Protein AF-A0A966ZAL1-F1 (afdb_monomer_lite)

Secondary structure (DSSP, 8-state):
-PPPPPP--SHHHHHHHHT--------S--TTT-EE-SSTT--B---TTS-GGGSPB--EESPPSEEEEEEEEEEEP--TTSPPEEEEEEEEEEE--S---EEEEES-STTEEEEESEEEEEEEE-SS--EEEEEEE-S-GGGSHHHH---S-BSSB---B--TT-SSS--TT--B--SSSSSS--SSBSS--EEPEEEPPPTTS--S--EEEEEEEES--SSEEEEEEEEEE-TTS---TTS-HHHHT-EEEEEEEEEEE-SS--EEEES-STT----TT-EEEEEEEGGG--TTS-HHHHHTT---EETTEEPP-TT-EEEEEEESGGG-EEEEEEEPP-TT--S---

pLDDT: mean 88.21, std 9.93, range [32.91, 98.56]

Sequence (350 aa):
AGAGSIWPTSSNNVSWKSNMLTTFRVADFNPSAVQHFPHNDYARVPTPGVTYSNWPWAMQTGLSEGFHVLRARAFLNRPANEAPIYQTFTQTFYYDSKTPEGVLAFPATNNSTVGGSGYEMVVRTDMTVQEVWYRITDSDNDNDDAITRAQNGNGIGFEPFVDANTNGVWNTGETFTDLNGNGTYDTTLNPTWARATEVTPSLTITSSFQKEWRFTYNNIPLTGAGTITLRFLEASSSRNMTLSKEAANVTELTRNVETRGSAERILIGFPANDGDVVDDNYVMQVWFPKSLSNMSISESQMISRFTFSAQGNVQDRTGWSIDYKDFGPGSAFHQLSIPLPNLYNSALNQ

Structure (mmCIF, N/CA/C/O backbone):
data_AF-A0A966ZAL1-F1
#
_entry.id   AF-A0A966ZAL1-F1
#
loop_
_atom_site.group_PDB
_atom_site.id
_atom_site.type_symbol
_atom_site.label_atom_id
_atom_site.label_alt_id
_atom_site.label_comp_id
_atom_site.label_asym_id
_atom_site.label_entity_id
_atom_site.label_seq_id
_atom_site.pdbx_PDB_ins_code
_atom_site.Cartn_x
_atom_site.Cartn_y
_atom_site.Cartn_z
_atom_site.occupancy
_atom_site.B_iso_or_equiv
_atom_site.auth_seq_id
_atom_site.auth_comp_id
_atom_site.auth_asym_id
_atom_site.auth_atom_id
_atom_site.pdbx_PDB_model_num
ATOM 1 N N . ALA A 1 1 ? -43.754 -4.099 18.397 1.00 52.44 1 ALA A N 1
ATOM 2 C CA . ALA A 1 1 ? -43.226 -4.176 19.775 1.00 52.44 1 ALA A CA 1
ATOM 3 C C . ALA A 1 1 ? -43.155 -5.645 20.172 1.00 52.44 1 ALA A C 1
ATOM 5 O O . ALA A 1 1 ? -44.091 -6.370 19.859 1.00 52.44 1 ALA A O 1
ATOM 6 N N . GLY A 1 2 ? -42.041 -6.098 20.754 1.00 64.50 2 GLY A N 1
ATOM 7 C CA . GLY A 1 2 ? -41.891 -7.488 21.201 1.00 64.50 2 GLY A CA 1
ATOM 8 C C . GLY A 1 2 ? -42.775 -7.807 22.410 1.00 64.50 2 GLY A C 1
ATOM 9 O O . GLY A 1 2 ? -43.252 -6.899 23.091 1.00 64.50 2 GLY A O 1
ATOM 10 N N . ALA A 1 3 ? -42.994 -9.095 22.677 1.00 72.88 3 ALA A N 1
ATOM 11 C CA . ALA A 1 3 ? -43.685 -9.540 23.883 1.00 72.88 3 ALA A CA 1
ATOM 12 C C . ALA A 1 3 ? -42.844 -9.232 25.138 1.00 72.88 3 ALA A C 1
ATOM 14 O O . ALA A 1 3 ? -41.616 -9.334 25.116 1.00 72.88 3 ALA A O 1
ATOM 15 N N . GLY A 1 4 ? -43.505 -8.854 26.236 1.00 77.19 4 GLY A N 1
ATOM 16 C CA . GLY A 1 4 ? -42.842 -8.618 27.521 1.00 77.19 4 GLY A CA 1
ATOM 17 C C . GLY A 1 4 ? -42.177 -9.883 28.074 1.00 77.19 4 GLY A C 1
ATOM 18 O O . GLY A 1 4 ? -42.562 -11.003 27.742 1.00 77.19 4 GLY A O 1
ATOM 19 N N . SER A 1 5 ? -41.170 -9.715 28.935 1.00 78.19 5 SER A N 1
ATOM 20 C CA . SER A 1 5 ? -40.489 -10.849 29.570 1.00 78.19 5 SER A CA 1
ATOM 21 C C . SER A 1 5 ? -41.436 -11.603 30.510 1.00 78.19 5 SER A C 1
ATOM 23 O O . SER A 1 5 ? -42.016 -11.004 31.413 1.00 78.19 5 SER A O 1
ATOM 25 N N . ILE A 1 6 ? -41.566 -12.918 30.310 1.00 82.31 6 ILE A N 1
ATOM 26 C CA . ILE A 1 6 ? -42.414 -13.802 31.125 1.00 82.31 6 ILE A CA 1
ATOM 27 C C . ILE A 1 6 ? -41.548 -14.614 32.093 1.00 82.31 6 ILE A C 1
ATOM 29 O O . ILE A 1 6 ? -40.525 -15.184 31.687 1.00 82.31 6 ILE A O 1
ATOM 33 N N . TRP A 1 7 ? -41.970 -14.658 33.361 1.00 85.25 7 TRP A N 1
ATOM 34 C CA . TRP A 1 7 ? -41.396 -15.497 34.415 1.00 85.25 7 TRP A CA 1
ATOM 35 C C . TRP A 1 7 ? -42.120 -16.864 34.449 1.00 85.25 7 TRP A C 1
ATOM 37 O O . TRP A 1 7 ? -43.352 -16.893 34.537 1.00 85.25 7 TRP A O 1
ATOM 47 N N . PRO A 1 8 ? -41.409 -18.005 34.346 1.00 85.00 8 PRO A N 1
ATOM 48 C CA . PRO A 1 8 ? -42.018 -19.325 34.153 1.00 85.00 8 PRO A CA 1
ATOM 49 C C . PRO A 1 8 ? -42.565 -19.940 35.458 1.00 85.00 8 PRO A C 1
ATOM 51 O O . PRO A 1 8 ? -42.028 -20.913 35.973 1.00 85.00 8 PRO A O 1
ATOM 54 N N . THR A 1 9 ? -43.649 -19.380 36.001 1.00 87.06 9 THR A N 1
ATOM 55 C CA . THR A 1 9 ? -44.307 -19.864 37.240 1.00 87.06 9 THR A CA 1
ATOM 56 C C . THR A 1 9 ? -45.378 -20.935 37.030 1.00 87.06 9 THR A C 1
ATOM 58 O O . THR A 1 9 ? -45.873 -21.500 38.000 1.00 87.06 9 THR A O 1
ATOM 61 N N . SER A 1 10 ? -45.769 -21.208 35.784 1.00 89.88 10 SER A N 1
ATOM 62 C CA . SER A 1 10 ? -46.810 -22.177 35.421 1.00 89.88 10 SER A CA 1
ATOM 63 C C . SER A 1 10 ? -46.434 -22.919 34.138 1.00 89.88 10 SER A C 1
ATOM 65 O O . SER A 1 10 ? -45.594 -22.446 33.369 1.00 89.88 10 SER A O 1
ATOM 67 N N . SER A 1 11 ? -47.082 -24.055 33.869 1.00 90.62 11 SER A N 1
ATOM 68 C CA . SER A 1 11 ? -46.888 -24.827 32.630 1.00 90.62 11 SER A CA 1
ATOM 69 C C . SER A 1 11 ? -47.110 -23.983 31.368 1.00 90.62 11 SER A C 1
ATOM 71 O O . SER A 1 11 ? -46.319 -24.058 30.427 1.00 90.62 11 SER A O 1
ATOM 73 N N . ASN A 1 12 ? -48.126 -23.114 31.373 1.00 89.94 12 ASN A N 1
ATOM 74 C CA . ASN A 1 12 ? -48.398 -22.187 30.272 1.00 89.94 12 ASN A CA 1
ATOM 75 C C . ASN A 1 12 ? -47.260 -21.171 30.090 1.00 89.94 12 ASN A C 1
ATOM 77 O O . ASN A 1 12 ? -46.799 -20.959 28.970 1.00 89.94 12 ASN A O 1
ATOM 81 N N . ASN A 1 13 ? -46.746 -20.599 31.184 1.00 87.12 13 ASN A N 1
ATOM 82 C CA . ASN A 1 13 ? -45.639 -19.641 31.124 1.00 87.12 13 ASN A CA 1
ATOM 83 C C . ASN A 1 13 ? -44.342 -20.296 30.624 1.00 87.12 13 ASN A C 1
ATOM 85 O O . ASN A 1 13 ? -43.585 -19.657 29.897 1.00 87.12 13 ASN A O 1
ATOM 89 N N . VAL A 1 14 ? -44.094 -21.564 30.975 1.00 87.31 14 VAL A N 1
ATOM 90 C CA . VAL A 1 14 ? -42.959 -22.349 30.456 1.00 87.31 14 VAL A CA 1
ATOM 91 C C . VAL A 1 14 ? -43.093 -22.561 28.947 1.00 87.31 14 VAL A C 1
ATOM 93 O O . VAL A 1 14 ? -42.140 -22.298 28.214 1.00 87.31 14 VAL A O 1
ATOM 96 N N . SER A 1 15 ? -44.275 -22.968 28.469 1.00 89.06 15 SER A N 1
ATOM 97 C CA . SER A 1 15 ? -44.540 -23.146 27.035 1.00 89.06 15 SER A CA 1
ATOM 98 C C . SER A 1 15 ? -44.312 -21.847 26.257 1.00 89.06 15 SER A C 1
ATOM 100 O O . SER A 1 15 ? -43.598 -21.836 25.255 1.00 89.06 15 SER A O 1
ATOM 102 N N . TRP A 1 16 ? -44.810 -20.715 26.756 1.00 86.25 16 TRP A N 1
ATOM 103 C CA . TRP A 1 16 ? -44.553 -19.416 26.134 1.00 86.25 16 TRP A CA 1
ATOM 104 C C . TRP A 1 16 ? -43.072 -19.054 26.148 1.00 86.25 16 TRP A C 1
ATOM 106 O O . TRP A 1 16 ? -42.527 -18.677 25.113 1.00 86.25 16 TRP A O 1
ATOM 116 N N . LYS A 1 17 ? -42.394 -19.233 27.287 1.00 83.50 17 LYS A N 1
ATOM 117 C CA . LYS A 1 17 ? -40.974 -18.905 27.427 1.00 83.50 17 LYS A CA 1
ATOM 118 C C . LYS A 1 17 ? -40.089 -19.721 26.486 1.00 83.50 17 LYS A C 1
ATOM 120 O O . LYS A 1 17 ? -39.142 -19.167 25.944 1.00 83.50 17 LYS A O 1
ATOM 125 N N . SER A 1 18 ? -40.417 -20.994 26.260 1.00 84.69 18 SER A N 1
ATOM 126 C CA . SER A 1 18 ? -39.666 -21.874 25.353 1.00 84.69 18 SER A CA 1
ATOM 127 C C . SER A 1 18 ? -39.691 -21.426 23.886 1.00 84.69 18 SER A C 1
ATOM 129 O O . SER A 1 18 ? -38.790 -21.772 23.132 1.00 84.69 18 SER A O 1
ATOM 131 N N . ASN A 1 19 ? -40.675 -20.606 23.502 1.00 86.12 19 ASN A N 1
ATOM 132 C CA . ASN A 1 19 ? -40.813 -20.049 22.156 1.00 86.12 19 ASN A CA 1
ATOM 133 C C . ASN A 1 19 ? -40.290 -18.603 22.044 1.00 86.12 19 ASN A C 1
ATOM 135 O O . ASN A 1 19 ? -40.373 -17.994 20.979 1.00 86.12 19 ASN A O 1
ATOM 139 N N . MET A 1 20 ? -39.791 -18.018 23.138 1.00 84.25 20 MET A N 1
ATOM 140 C CA . MET A 1 20 ? -39.304 -16.639 23.156 1.00 84.25 20 MET A CA 1
ATOM 141 C C . MET A 1 20 ? -37.816 -16.573 22.812 1.00 84.25 20 MET A C 1
ATOM 143 O O . MET A 1 20 ? -36.985 -17.144 23.513 1.00 84.25 20 MET A O 1
ATOM 147 N N . LEU A 1 21 ? -37.482 -15.784 21.790 1.00 81.25 21 LEU A N 1
ATOM 148 C CA . LEU A 1 21 ? -36.113 -15.395 21.457 1.00 81.25 21 LEU A CA 1
ATOM 149 C C . LEU A 1 21 ? -35.929 -13.898 21.719 1.00 81.25 21 LEU A C 1
ATOM 151 O O . LEU A 1 21 ? -36.713 -13.079 21.238 1.00 81.25 21 LEU A O 1
ATOM 155 N N . THR A 1 22 ? -34.867 -13.542 22.440 1.00 77.12 22 THR A N 1
ATOM 156 C CA . THR A 1 22 ? -34.464 -12.146 22.637 1.00 77.12 22 THR A CA 1
ATOM 157 C C . THR A 1 22 ? -33.081 -11.936 22.045 1.00 77.12 22 THR A C 1
ATOM 159 O O . THR A 1 22 ? -32.127 -12.605 22.434 1.00 77.12 22 THR A O 1
ATOM 162 N N . THR A 1 23 ? -32.963 -10.976 21.134 1.00 78.88 23 THR A N 1
ATOM 163 C CA . THR A 1 23 ? -31.687 -10.537 20.565 1.00 78.88 23 THR A CA 1
ATOM 164 C C . THR A 1 23 ? -31.309 -9.181 21.141 1.00 78.88 23 THR A C 1
ATOM 166 O O . THR A 1 23 ? -32.131 -8.264 21.161 1.00 78.88 23 THR A O 1
ATOM 169 N N . PHE A 1 24 ? -30.059 -9.040 21.566 1.00 79.00 24 PHE A N 1
ATOM 170 C CA . PHE A 1 24 ? -29.498 -7.772 22.018 1.00 79.00 24 PHE A CA 1
ATOM 171 C C . PHE A 1 24 ? -28.470 -7.292 21.001 1.00 79.00 24 PHE A C 1
ATOM 173 O O . PHE A 1 24 ? -27.721 -8.096 20.451 1.00 79.00 24 PHE A O 1
ATOM 180 N N . ARG A 1 25 ? -28.421 -5.980 20.779 1.00 84.56 25 ARG A N 1
ATOM 181 C CA . ARG A 1 25 ? -27.337 -5.329 20.047 1.00 84.56 25 ARG A CA 1
ATOM 182 C C . ARG A 1 25 ? -26.793 -4.195 20.894 1.00 84.56 25 ARG A C 1
ATOM 184 O O . ARG A 1 25 ? -27.570 -3.481 21.528 1.00 84.56 25 ARG A O 1
ATOM 191 N N . VAL A 1 26 ? -25.482 -4.021 20.873 1.00 82.81 26 VAL A N 1
ATOM 192 C CA . VAL A 1 26 ? -24.870 -2.770 21.307 1.00 82.81 26 VAL A CA 1
ATOM 193 C C . VAL A 1 26 ? -24.782 -1.899 20.061 1.00 82.81 26 VAL A C 1
ATOM 195 O O . VAL A 1 26 ? -24.144 -2.282 19.088 1.00 82.81 26 VAL A O 1
ATOM 198 N N . ALA A 1 27 ? -25.520 -0.792 20.060 1.00 84.56 27 ALA A N 1
ATOM 199 C CA . ALA A 1 27 ? -25.531 0.172 18.967 1.00 84.56 27 ALA A CA 1
ATOM 200 C C . ALA A 1 27 ? -24.740 1.414 19.382 1.00 84.56 27 ALA A C 1
ATOM 202 O O . ALA A 1 27 ? -24.711 1.747 20.568 1.00 84.56 27 ALA A O 1
ATOM 203 N N . ASP A 1 28 ? -24.109 2.065 18.405 1.00 86.44 28 ASP A N 1
ATOM 204 C CA . ASP A 1 28 ? -23.473 3.378 18.559 1.00 86.44 28 ASP A CA 1
ATOM 205 C C . ASP A 1 28 ? -22.400 3.435 19.664 1.00 86.44 28 ASP A C 1
ATOM 207 O O . ASP A 1 28 ? -22.175 4.468 20.297 1.00 86.44 28 ASP A O 1
ATOM 211 N N . PHE A 1 29 ? -21.721 2.310 19.916 1.00 88.56 29 PHE A N 1
ATOM 212 C CA . PHE A 1 29 ? -20.620 2.266 20.870 1.00 88.56 29 PHE A CA 1
ATOM 213 C C . PHE A 1 29 ? -19.413 3.015 20.310 1.00 88.56 29 PHE A C 1
ATOM 215 O O . PHE A 1 29 ? -18.760 2.549 19.378 1.00 88.56 29 PHE A O 1
ATOM 222 N N . ASN A 1 30 ? -19.111 4.167 20.907 1.00 91.25 30 ASN A N 1
ATOM 223 C CA . ASN A 1 30 ? -17.927 4.947 20.584 1.00 91.25 30 ASN A CA 1
ATOM 224 C C . ASN A 1 30 ? -16.864 4.794 21.692 1.00 91.25 30 ASN A C 1
ATOM 226 O O . ASN A 1 30 ? -16.975 5.453 22.733 1.00 91.25 30 ASN A O 1
ATOM 230 N N . PRO A 1 31 ? -15.816 3.976 21.484 1.00 90.88 31 PRO A N 1
ATOM 231 C CA . PRO A 1 31 ? -14.760 3.771 22.474 1.00 90.88 31 PRO A CA 1
ATOM 232 C C . PRO A 1 31 ? -13.954 5.039 22.783 1.00 90.88 31 PRO A C 1
ATOM 234 O O . PRO A 1 31 ? -13.408 5.130 23.874 1.00 90.88 31 PRO A O 1
ATOM 237 N N . SER A 1 32 ? -13.917 6.042 21.900 1.00 92.00 32 SER A N 1
ATOM 238 C CA . SER A 1 32 ? -13.222 7.316 22.166 1.00 92.00 32 SER A CA 1
ATOM 239 C C . SER A 1 32 ? -13.984 8.250 23.117 1.00 92.00 32 SER A C 1
ATOM 241 O O . SER A 1 32 ? -13.379 9.106 23.757 1.00 92.00 32 SER A O 1
ATOM 243 N N . ALA A 1 33 ? -15.304 8.078 23.243 1.00 94.62 33 ALA A N 1
ATOM 244 C CA . ALA A 1 33 ? -16.175 8.964 24.020 1.00 94.62 33 ALA A CA 1
ATOM 245 C C . ALA A 1 33 ? -16.874 8.263 25.196 1.00 94.62 33 ALA A C 1
ATOM 247 O O . ALA A 1 33 ? -17.570 8.915 25.976 1.00 94.62 33 ALA A O 1
ATOM 248 N N . VAL A 1 34 ? -16.721 6.942 25.335 1.00 93.06 34 VAL A N 1
ATOM 249 C CA . VAL A 1 34 ? -17.381 6.190 26.404 1.00 93.06 34 VAL A CA 1
ATOM 250 C C . VAL A 1 34 ? -16.902 6.668 27.771 1.00 93.06 34 VAL A C 1
ATOM 252 O O . VAL A 1 34 ? -15.704 6.764 28.035 1.00 93.06 34 VAL A O 1
ATOM 255 N N . GLN A 1 35 ? -17.849 6.952 28.661 1.00 93.06 35 GLN A N 1
ATOM 256 C CA . GLN A 1 35 ? -17.533 7.228 30.053 1.00 93.06 35 GLN A CA 1
ATOM 257 C C . GLN A 1 35 ? -17.508 5.922 30.839 1.00 93.06 35 GLN A C 1
ATOM 259 O O . GLN A 1 35 ? -18.452 5.132 30.775 1.00 93.06 35 GLN A O 1
ATOM 264 N N . HIS A 1 36 ? -16.447 5.697 31.607 1.00 91.50 36 HIS A N 1
ATOM 265 C CA . HIS A 1 36 ? -16.290 4.486 32.402 1.00 91.50 36 HIS A CA 1
ATOM 266 C C . HIS A 1 36 ? -15.656 4.781 33.762 1.00 91.50 36 HIS A C 1
ATOM 268 O O . HIS A 1 36 ? -14.986 5.796 33.954 1.00 91.50 36 HIS A O 1
ATOM 274 N N . PHE A 1 37 ? -15.878 3.885 34.722 1.00 92.75 37 PHE A N 1
ATOM 275 C CA . PHE A 1 37 ? -15.160 3.914 35.989 1.00 92.75 37 PHE A CA 1
ATOM 276 C C . PHE A 1 37 ? -13.862 3.111 35.843 1.00 92.75 37 PHE A C 1
ATOM 278 O O . PHE A 1 37 ? -13.934 1.945 35.449 1.00 92.75 37 PHE A O 1
ATOM 285 N N . PRO A 1 38 ? -12.691 3.680 36.177 1.00 88.75 38 PRO A N 1
ATOM 286 C CA . PRO A 1 38 ? -11.427 2.941 36.139 1.00 88.75 38 PRO A CA 1
ATOM 287 C C . PRO A 1 38 ? -11.343 1.861 37.235 1.00 88.75 38 PRO A C 1
ATOM 289 O O . PRO A 1 38 ? -10.542 0.930 37.145 1.00 88.75 38 PRO A O 1
ATOM 292 N N . HIS A 1 39 ? -12.182 1.967 38.270 1.00 85.56 39 HIS A N 1
ATOM 293 C CA . HIS A 1 39 ? -12.231 1.065 39.416 1.00 85.56 39 HIS A CA 1
ATOM 294 C C . HIS A 1 39 ? -13.676 0.637 39.728 1.00 85.56 39 HIS A C 1
ATOM 296 O O . HIS A 1 39 ? -14.634 1.357 39.454 1.00 85.56 39 HIS A O 1
ATOM 302 N N . ASN A 1 40 ? -13.840 -0.545 40.331 1.00 85.50 40 ASN A N 1
ATOM 303 C CA . ASN A 1 40 ? -15.155 -1.119 40.663 1.00 85.50 40 ASN A CA 1
ATOM 304 C C . ASN A 1 40 ? -15.801 -0.528 41.931 1.00 85.50 40 ASN A C 1
ATOM 306 O O . ASN A 1 40 ? -16.864 -0.987 42.345 1.00 85.50 40 ASN A O 1
ATOM 310 N N . ASP A 1 41 ? -15.159 0.442 42.574 1.00 86.25 41 ASP A N 1
ATOM 311 C CA . ASP A 1 41 ? -15.646 1.118 43.778 1.00 86.25 41 ASP A CA 1
ATOM 312 C C . ASP A 1 41 ? -16.620 2.268 43.470 1.00 86.25 41 ASP A C 1
ATOM 314 O O . ASP A 1 41 ? -17.221 2.819 44.392 1.00 86.25 41 ASP A O 1
ATOM 318 N N . TYR A 1 42 ? -16.810 2.602 42.185 1.00 86.62 42 TYR A N 1
ATOM 319 C CA . TYR A 1 42 ? -17.664 3.700 41.725 1.00 86.62 42 T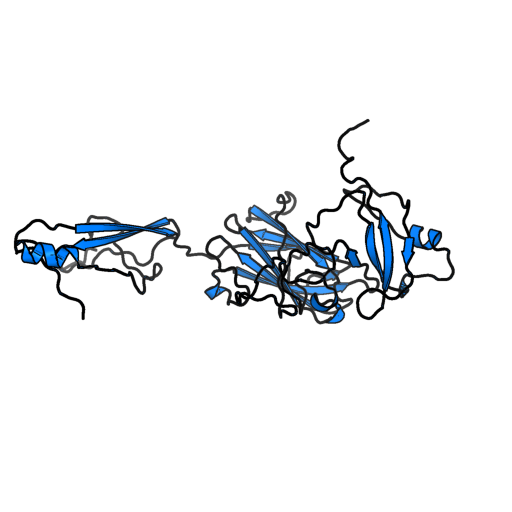YR A CA 1
ATOM 320 C C . TYR A 1 42 ? -17.322 5.018 42.440 1.00 86.62 42 TYR A C 1
ATOM 322 O O . TYR A 1 42 ? -18.197 5.715 42.952 1.00 86.62 42 TYR A O 1
ATOM 330 N N . ALA A 1 43 ? -16.033 5.353 42.521 1.00 88.00 43 ALA A N 1
ATOM 331 C CA . ALA A 1 43 ? -15.564 6.536 43.235 1.00 88.00 43 ALA A CA 1
ATOM 332 C C . ALA A 1 43 ? -16.239 7.852 42.777 1.00 88.00 43 ALA A C 1
ATOM 334 O O . ALA A 1 43 ? -16.7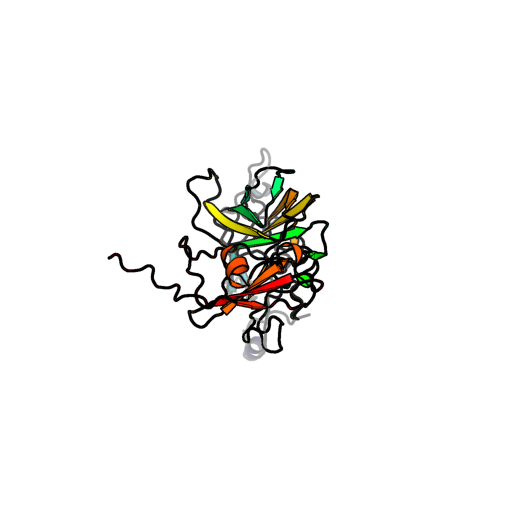06 8.002 41.643 1.00 88.00 43 ALA A O 1
ATOM 335 N N . ARG A 1 44 ? -16.262 8.842 43.678 1.00 92.88 44 ARG A N 1
ATOM 336 C CA . ARG A 1 44 ? -16.765 10.208 43.442 1.00 92.88 44 ARG A CA 1
ATOM 337 C C . ARG A 1 44 ? -15.682 11.236 43.749 1.00 92.88 44 ARG A C 1
ATOM 339 O O . ARG A 1 44 ? -14.896 11.029 44.670 1.00 92.88 44 ARG A O 1
ATOM 346 N N . VAL A 1 45 ? -15.659 12.345 43.013 1.00 91.12 45 VAL A N 1
ATOM 347 C CA . VAL A 1 45 ? -14.678 13.426 43.198 1.00 91.12 45 VAL A CA 1
ATOM 348 C C . VAL A 1 45 ? -15.152 14.376 44.309 1.00 91.12 45 VAL A C 1
ATOM 350 O O . VAL A 1 45 ? -16.225 14.972 44.171 1.00 91.12 45 VAL A O 1
ATOM 353 N N . PRO A 1 46 ? -14.383 14.559 45.400 1.00 93.56 46 PRO A N 1
ATOM 354 C CA . PRO A 1 46 ? -14.747 15.462 46.486 1.00 93.56 46 PRO A CA 1
ATOM 355 C C . PRO A 1 46 ? -15.012 16.889 46.014 1.00 93.56 46 PRO A C 1
ATOM 357 O O . PRO A 1 46 ? -14.161 17.509 45.382 1.00 93.56 46 PRO A O 1
ATOM 360 N N . THR A 1 47 ? -16.180 17.429 46.365 1.00 94.25 47 THR A N 1
ATOM 361 C CA . THR A 1 47 ? -16.513 18.840 46.131 1.00 94.25 47 THR A CA 1
ATOM 362 C C . THR A 1 47 ? -16.680 19.545 47.482 1.00 94.25 47 THR A C 1
ATOM 364 O O . THR A 1 47 ? -17.595 19.191 48.234 1.00 94.25 47 THR A O 1
ATOM 367 N N . PRO A 1 48 ? -15.806 20.509 47.837 1.00 94.75 48 PRO A N 1
ATOM 368 C CA . PRO A 1 48 ? -15.902 21.232 49.103 1.00 94.75 48 PRO A CA 1
ATOM 369 C C . PRO A 1 48 ? -17.282 21.872 49.305 1.00 94.75 48 PRO A C 1
ATOM 371 O O . PRO A 1 48 ? -17.826 22.486 48.392 1.00 94.75 48 PRO A O 1
ATOM 374 N N . GLY A 1 49 ? -17.854 21.723 50.503 1.00 93.44 49 GLY A N 1
ATOM 375 C CA . GLY A 1 49 ? -19.174 22.275 50.845 1.00 93.44 49 GLY A CA 1
ATOM 376 C C . GLY A 1 49 ? -20.378 21.495 50.297 1.00 93.44 49 GLY A C 1
ATOM 377 O O . GLY A 1 49 ? -21.513 21.897 50.537 1.00 93.44 49 GLY A O 1
ATOM 378 N N . VAL A 1 50 ? -20.157 20.374 49.601 1.00 95.19 50 VAL A N 1
ATOM 379 C CA . VAL A 1 50 ? -21.214 19.527 49.028 1.00 95.19 50 VAL A CA 1
ATOM 380 C C . VAL A 1 50 ? -21.230 18.164 49.725 1.00 95.19 50 VAL A C 1
ATOM 382 O O . VAL A 1 50 ? -20.180 17.613 50.058 1.00 95.19 50 VAL A O 1
ATOM 385 N N . THR A 1 51 ? -22.416 17.595 49.949 1.00 93.94 51 THR A N 1
ATOM 386 C CA . THR A 1 51 ? -22.572 16.250 50.524 1.00 93.94 51 THR A CA 1
ATOM 387 C C . THR A 1 51 ? -22.152 15.162 49.533 1.00 93.94 51 THR A C 1
ATOM 389 O O . THR A 1 51 ? -22.311 15.312 48.323 1.00 93.94 51 THR A O 1
ATOM 392 N N . TYR A 1 52 ? -21.671 14.025 50.045 1.00 89.75 52 TYR A N 1
ATOM 393 C CA . TYR A 1 52 ? -21.165 12.912 49.229 1.00 89.75 52 TYR A CA 1
ATOM 394 C C . TYR A 1 52 ? -22.138 12.442 48.129 1.00 89.75 52 TYR A C 1
ATOM 396 O O . TYR A 1 52 ? -21.717 12.168 47.008 1.00 89.75 52 TYR A O 1
ATOM 404 N N . SER A 1 53 ? -23.449 12.402 48.410 1.00 91.62 53 SER A N 1
ATOM 405 C CA . SER A 1 53 ? -24.482 12.001 47.436 1.00 91.62 53 SER A CA 1
ATOM 406 C C . SER A 1 53 ? -24.502 12.869 46.175 1.00 91.62 53 SER A C 1
ATOM 408 O O . SER A 1 53 ? -24.912 12.405 45.109 1.00 91.62 53 SER A O 1
ATOM 410 N N . ASN A 1 54 ? -24.036 14.112 46.304 1.00 93.31 54 ASN A N 1
ATOM 411 C CA . ASN A 1 54 ? -24.043 15.133 45.266 1.00 93.31 54 ASN A CA 1
ATOM 412 C C . ASN A 1 54 ? -22.646 15.363 44.668 1.00 93.31 54 ASN A C 1
ATOM 414 O O . ASN A 1 54 ? -22.491 16.224 43.806 1.00 93.31 54 ASN A O 1
ATOM 418 N N . TRP A 1 55 ? -21.628 14.611 45.097 1.00 94.75 55 TRP A N 1
ATOM 419 C CA . TRP A 1 55 ? -20.321 14.644 44.447 1.00 94.75 55 TRP A CA 1
ATOM 420 C C . TRP A 1 55 ? -20.407 14.024 43.048 1.00 94.75 55 TRP A C 1
ATOM 422 O O . TRP A 1 55 ? -21.047 12.976 42.895 1.00 94.75 55 TRP A O 1
ATOM 432 N N . PRO A 1 56 ? -19.763 14.619 42.032 1.00 93.69 56 PRO A N 1
ATOM 433 C CA . PRO A 1 56 ? -19.723 14.040 40.698 1.00 93.69 56 PRO A CA 1
ATOM 434 C C . PRO A 1 56 ? -18.975 12.702 40.709 1.00 93.69 56 PRO A C 1
ATOM 436 O O . PRO A 1 56 ? -18.071 12.474 41.516 1.00 93.69 56 PRO A O 1
ATOM 439 N N . TRP A 1 57 ? -19.354 11.802 39.806 1.00 94.38 57 TRP A N 1
ATOM 440 C CA . TRP A 1 57 ? -18.667 10.525 39.630 1.00 94.38 57 TRP A CA 1
ATOM 441 C C . TRP A 1 57 ? -17.242 10.728 39.099 1.00 94.38 57 TRP A C 1
ATOM 443 O O . TRP A 1 57 ? -17.014 11.561 38.223 1.00 94.38 57 TRP A O 1
ATOM 453 N N . ALA A 1 58 ? -16.288 9.945 39.602 1.00 92.94 58 ALA A N 1
ATOM 454 C CA . ALA A 1 58 ? -14.896 9.946 39.153 1.00 92.94 58 ALA A CA 1
ATOM 455 C C . ALA A 1 58 ? -14.720 9.044 37.917 1.00 92.94 58 ALA A C 1
ATOM 457 O O . ALA A 1 58 ? -14.047 8.015 37.963 1.00 92.94 58 ALA A O 1
ATOM 458 N N . MET A 1 59 ? -15.387 9.405 36.820 1.00 94.44 59 MET A N 1
ATOM 459 C CA . MET A 1 59 ? -15.330 8.669 35.554 1.00 94.44 59 MET A CA 1
ATOM 460 C C . MET A 1 59 ? -14.205 9.188 34.654 1.00 94.44 59 MET A C 1
ATOM 462 O O . MET A 1 59 ? -13.874 10.372 34.672 1.00 94.44 59 MET A O 1
ATOM 466 N N . GLN A 1 60 ? -13.660 8.303 33.824 1.00 93.69 60 GLN A N 1
ATOM 467 C CA . GLN A 1 60 ? -12.778 8.643 32.710 1.00 93.69 60 GLN A CA 1
ATOM 468 C C . GLN A 1 60 ? -13.561 8.608 31.397 1.00 93.69 60 GLN A C 1
ATOM 470 O O . GLN A 1 60 ? -14.579 7.924 31.293 1.00 93.69 60 GLN A O 1
ATOM 475 N N . THR A 1 61 ? -13.094 9.366 30.405 1.00 95.19 61 THR A N 1
ATOM 476 C CA . THR A 1 61 ? -13.691 9.420 29.064 1.00 95.19 61 THR A CA 1
ATOM 477 C C . THR A 1 61 ? -12.731 8.803 28.061 1.00 95.19 61 THR A C 1
ATOM 479 O O . THR A 1 61 ? -11.550 9.144 28.064 1.00 95.19 61 THR A O 1
ATOM 482 N N . GLY A 1 62 ? -13.258 7.928 27.209 1.00 94.62 62 GLY A N 1
ATOM 483 C CA . GLY A 1 62 ? -12.492 7.189 26.217 1.00 94.62 62 GLY A CA 1
ATOM 484 C C . GLY A 1 62 ? -11.789 5.966 26.802 1.00 94.62 62 GLY A C 1
ATOM 485 O O . GLY A 1 62 ? -11.487 5.908 27.993 1.00 94.62 62 GLY A O 1
ATOM 486 N N . LEU A 1 63 ? -11.553 4.965 25.963 1.00 93.06 63 LEU A N 1
ATOM 487 C CA . LEU A 1 63 ? -10.716 3.813 26.276 1.00 93.06 63 LEU A CA 1
ATOM 488 C C . LEU A 1 63 ? -9.281 4.073 25.812 1.00 93.06 63 LEU A C 1
ATOM 490 O O . LEU A 1 63 ? -9.056 4.785 24.837 1.00 93.06 63 LEU A O 1
ATOM 494 N N . SER A 1 64 ? -8.307 3.477 26.493 1.00 91.31 64 SER A N 1
ATOM 495 C CA . SER A 1 64 ? -6.947 3.367 25.956 1.00 91.31 64 SER A CA 1
ATOM 496 C C . SER A 1 64 ? -6.919 2.365 24.806 1.00 91.31 64 SER A C 1
ATOM 498 O O . SER A 1 64 ? -7.740 1.451 24.778 1.00 91.31 64 SER A O 1
ATOM 500 N N . GLU A 1 65 ? -5.969 2.493 23.887 1.00 89.06 65 GLU A N 1
ATOM 501 C CA . GLU A 1 65 ? -5.711 1.457 22.886 1.00 89.06 65 GLU A CA 1
ATOM 502 C C . GLU A 1 65 ? -5.507 0.080 23.535 1.00 89.06 65 GLU A C 1
ATOM 504 O O . GLU A 1 65 ? -4.964 -0.025 24.640 1.00 89.06 65 GLU A O 1
ATOM 509 N N . GLY A 1 66 ? -5.936 -0.979 22.853 1.00 88.81 66 GLY A N 1
ATOM 510 C CA . GLY A 1 66 ? -5.673 -2.352 23.264 1.00 88.81 66 GLY A CA 1
ATOM 511 C C . GLY A 1 66 ? -6.913 -3.230 23.361 1.00 88.81 66 GLY A C 1
ATOM 512 O O . GLY A 1 66 ? -7.995 -2.909 22.872 1.00 88.81 66 GLY A O 1
ATOM 513 N N . PHE A 1 67 ? -6.744 -4.390 23.994 1.00 91.06 67 PHE A N 1
ATOM 514 C CA . PHE A 1 67 ? -7.828 -5.348 24.175 1.00 91.06 67 PHE A CA 1
ATOM 515 C C . PHE A 1 67 ? -8.766 -4.937 25.306 1.00 91.06 67 PHE A C 1
ATOM 517 O O . PHE A 1 67 ? -8.363 -4.784 26.458 1.00 91.06 67 PHE A O 1
ATOM 524 N N . HIS A 1 68 ? -10.049 -4.872 24.973 1.00 92.44 68 HIS A N 1
ATOM 525 C CA . HIS A 1 68 ? -11.141 -4.591 25.891 1.00 92.44 68 HIS A CA 1
ATOM 526 C C . HIS A 1 68 ? -12.152 -5.724 25.899 1.00 92.44 68 HIS A C 1
ATOM 528 O O . HIS A 1 68 ? -12.201 -6.580 25.010 1.00 92.44 68 HIS A O 1
ATOM 534 N N . VAL A 1 69 ? -12.998 -5.710 26.926 1.00 92.50 69 VAL A N 1
ATOM 535 C CA . VAL A 1 69 ? -14.100 -6.652 27.058 1.00 92.50 69 VAL A CA 1
ATOM 536 C C . VAL A 1 69 ? -15.412 -5.911 27.260 1.00 92.50 69 VAL A C 1
ATOM 538 O O . VAL A 1 69 ? -15.586 -5.141 28.202 1.00 92.50 69 VAL A O 1
ATOM 541 N N . LEU A 1 70 ? -16.365 -6.192 26.384 1.00 89.75 70 LEU A N 1
ATOM 542 C CA . LEU A 1 70 ? -17.739 -5.747 26.503 1.00 89.75 70 LEU A CA 1
ATOM 543 C C . LEU A 1 70 ? -18.550 -6.848 27.185 1.00 89.75 70 LEU A C 1
ATOM 545 O O . LEU A 1 70 ? -18.585 -7.989 26.717 1.00 89.75 70 LEU A O 1
ATOM 549 N N . ARG A 1 71 ? -19.198 -6.518 28.306 1.00 90.38 71 ARG A N 1
ATOM 550 C CA . ARG A 1 71 ? -20.071 -7.445 29.038 1.00 90.38 71 ARG A CA 1
ATOM 551 C C . ARG A 1 71 ? -21.489 -6.901 29.101 1.00 90.38 71 ARG A C 1
ATOM 553 O O . ARG A 1 71 ? -21.713 -5.833 29.659 1.00 90.38 71 ARG A O 1
ATOM 560 N N . ALA A 1 72 ? -22.445 -7.671 28.597 1.00 88.19 72 ALA A N 1
ATOM 561 C CA . ALA A 1 72 ? -23.867 -7.367 28.698 1.00 88.19 72 ALA A CA 1
ATOM 562 C C . ALA A 1 72 ? -24.558 -8.415 29.573 1.00 88.19 72 ALA A C 1
ATOM 564 O O . ALA A 1 72 ? -24.389 -9.615 29.366 1.00 88.19 72 ALA A O 1
ATOM 565 N N . ARG A 1 73 ? -25.343 -7.977 30.560 1.00 89.31 73 ARG A N 1
ATOM 566 C CA . ARG A 1 73 ? -26.141 -8.873 31.408 1.00 89.31 73 ARG A CA 1
ATOM 567 C C . ARG A 1 73 ? -27.606 -8.780 31.015 1.00 89.31 73 ARG A C 1
ATOM 569 O O . ARG A 1 73 ? -28.230 -7.739 31.201 1.00 89.31 73 ARG A O 1
ATOM 576 N N . ALA A 1 74 ? -28.150 -9.873 30.495 1.00 86.31 74 ALA A N 1
ATOM 577 C CA . ALA A 1 74 ? -29.575 -9.990 30.226 1.00 86.31 74 ALA A CA 1
ATOM 578 C C . ALA A 1 74 ? -30.274 -10.509 31.482 1.00 86.31 74 ALA A C 1
ATOM 580 O O . ALA A 1 74 ? -30.120 -11.676 31.844 1.00 86.31 74 ALA A O 1
ATOM 581 N N . PHE A 1 75 ? -31.020 -9.635 32.153 1.00 85.31 75 PHE A N 1
ATOM 582 C CA . PHE A 1 75 ? -31.767 -9.977 33.358 1.00 85.31 75 PHE A CA 1
ATOM 583 C C . PHE A 1 75 ? -33.132 -10.567 33.011 1.00 85.31 75 PHE A C 1
ATOM 585 O O . PHE A 1 75 ? -33.880 -10.034 32.189 1.00 85.31 75 PHE A O 1
ATOM 592 N N . LEU A 1 76 ? -33.474 -11.663 33.679 1.00 81.50 76 LEU A N 1
ATOM 593 C CA . LEU A 1 76 ? -34.806 -12.236 33.644 1.00 81.50 76 LEU A CA 1
ATOM 594 C C . LEU A 1 76 ? -35.668 -11.544 34.707 1.00 81.50 76 LEU A C 1
ATOM 596 O O . LEU A 1 76 ? -35.316 -11.534 35.885 1.00 81.50 76 LEU A O 1
ATOM 600 N N . ASN A 1 77 ? -36.783 -10.949 34.278 1.00 78.25 77 ASN A N 1
ATOM 601 C CA . ASN A 1 77 ? -37.690 -10.216 35.158 1.00 78.25 77 ASN A CA 1
ATOM 602 C C . ASN A 1 77 ? -38.344 -11.170 36.172 1.00 78.25 77 ASN A C 1
ATOM 604 O O . ASN A 1 77 ? -38.913 -12.189 35.771 1.00 78.25 77 ASN A O 1
ATOM 608 N N . ARG A 1 78 ? -38.259 -10.838 37.463 1.00 78.69 78 ARG A N 1
ATOM 609 C CA . ARG A 1 78 ? -38.766 -11.635 38.590 1.00 78.69 78 ARG A CA 1
ATOM 610 C C . ARG A 1 78 ? -39.661 -10.782 39.498 1.00 78.69 78 ARG A C 1
ATOM 612 O O . ARG A 1 78 ? -39.537 -9.557 39.469 1.00 78.69 78 ARG A O 1
ATOM 619 N N . PRO A 1 79 ? -40.552 -11.398 40.300 1.00 79.69 79 PRO A N 1
ATOM 620 C CA . PRO A 1 79 ? -41.278 -10.703 41.360 1.00 79.69 79 PRO A CA 1
ATOM 621 C C . PRO A 1 79 ? -40.353 -9.898 42.285 1.00 79.69 79 PRO A C 1
ATOM 623 O O . PRO A 1 79 ? -39.168 -10.205 42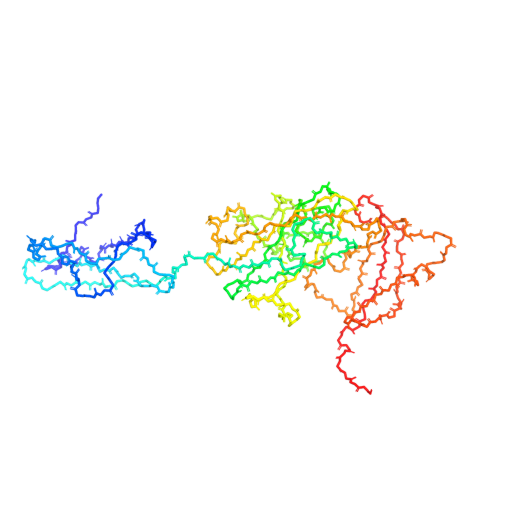.434 1.00 79.69 79 PRO A O 1
ATOM 626 N N . ALA A 1 80 ? -40.905 -8.853 42.905 1.00 81.50 80 ALA A N 1
ATOM 627 C CA . ALA A 1 80 ? -40.159 -7.986 43.812 1.00 81.50 80 ALA A CA 1
ATOM 628 C C . ALA A 1 80 ? -39.504 -8.787 44.955 1.00 81.50 80 ALA A C 1
ATOM 630 O O . ALA A 1 80 ? -40.103 -9.721 45.484 1.00 81.50 80 ALA A O 1
ATOM 631 N N . ASN A 1 81 ? -38.301 -8.368 45.362 1.00 83.50 81 ASN A N 1
ATOM 632 C CA . ASN A 1 81 ? -37.494 -8.961 46.440 1.00 83.50 81 ASN A CA 1
ATOM 633 C C . ASN A 1 81 ? -36.900 -10.355 46.162 1.00 83.50 81 ASN A C 1
ATOM 635 O O . ASN A 1 81 ? -36.467 -11.030 47.094 1.00 83.50 81 ASN A O 1
ATOM 639 N N . GLU A 1 82 ? -36.821 -10.784 44.902 1.00 83.62 82 GLU A N 1
ATOM 640 C CA . GLU A 1 82 ? -36.136 -12.025 44.528 1.00 83.62 82 GLU A CA 1
ATOM 641 C C . GLU A 1 82 ? -34.737 -11.770 43.944 1.00 83.62 82 GLU A C 1
ATOM 643 O O . GLU A 1 82 ? -34.469 -10.730 43.339 1.00 83.62 82 GLU A O 1
ATOM 648 N N . ALA A 1 83 ? -33.830 -12.740 44.104 1.00 84.62 83 ALA A N 1
ATOM 649 C CA . ALA A 1 83 ? -32.484 -12.650 43.545 1.00 84.62 83 ALA A CA 1
ATOM 650 C C . ALA A 1 83 ? -32.527 -12.630 42.001 1.00 84.62 83 ALA A C 1
ATOM 652 O O . ALA A 1 83 ? -33.202 -13.474 41.396 1.00 84.62 83 ALA A O 1
ATOM 653 N N . PRO A 1 84 ? -31.798 -11.711 41.340 1.00 84.25 84 PRO A N 1
ATOM 654 C CA . PRO A 1 84 ? -31.811 -11.612 39.889 1.00 84.25 84 PRO A CA 1
ATOM 655 C C . PRO A 1 84 ? -31.168 -12.846 39.251 1.00 84.25 84 PRO A C 1
ATOM 657 O O . PRO A 1 84 ? -30.066 -13.248 39.622 1.00 84.25 84 PRO A O 1
ATOM 660 N N . ILE A 1 85 ? -31.827 -13.400 38.234 1.00 86.50 85 ILE A N 1
ATOM 661 C CA . ILE A 1 85 ? -31.216 -14.377 37.328 1.00 86.50 85 ILE A CA 1
ATOM 662 C C . ILE A 1 85 ? -30.829 -13.641 36.058 1.00 86.50 85 ILE A C 1
ATOM 664 O O . ILE A 1 85 ? -31.647 -12.928 35.473 1.00 86.50 85 ILE A O 1
ATOM 668 N N . TYR A 1 86 ? -29.587 -13.815 35.628 1.00 88.88 86 TYR A N 1
ATOM 669 C CA . TYR A 1 86 ? -29.095 -13.212 34.404 1.00 88.88 86 TYR A CA 1
ATOM 670 C C . TYR A 1 86 ? -28.125 -14.135 33.687 1.00 88.88 86 TYR A C 1
ATOM 672 O O . TYR A 1 86 ? -27.445 -14.959 34.297 1.00 88.88 86 TYR A O 1
ATOM 680 N N . GLN A 1 87 ? -28.032 -13.935 32.381 1.00 87.62 87 GLN A N 1
ATOM 681 C CA . GLN A 1 87 ? -26.951 -14.469 31.571 1.00 87.62 87 GLN A CA 1
ATOM 682 C C . GLN A 1 87 ? -26.006 -13.325 31.214 1.00 87.62 87 GLN A C 1
ATOM 684 O O . GLN A 1 87 ? -26.452 -12.237 30.846 1.00 87.62 87 GLN A O 1
ATOM 689 N N . THR A 1 88 ? -24.700 -13.558 31.356 1.00 91.00 88 THR A N 1
ATOM 690 C CA . THR A 1 88 ? -23.678 -12.593 30.938 1.00 91.00 88 THR A CA 1
ATOM 691 C C . THR A 1 88 ? -23.164 -12.982 29.561 1.00 91.00 88 THR A C 1
ATOM 693 O O . THR A 1 88 ? -22.636 -14.076 29.384 1.00 91.00 88 THR A O 1
ATOM 696 N N . PHE A 1 89 ? -23.285 -12.070 28.608 1.00 90.06 89 PHE A N 1
ATOM 697 C CA . PHE A 1 89 ? -22.656 -12.145 27.299 1.00 90.06 89 PHE A CA 1
ATOM 698 C C . PHE A 1 89 ? -21.357 -11.358 27.350 1.00 90.06 89 PHE A C 1
ATOM 700 O O . PHE A 1 89 ? -21.328 -10.250 27.886 1.00 90.06 89 PHE A O 1
ATOM 707 N N . THR A 1 90 ? -20.285 -11.947 26.833 1.00 91.94 90 THR A N 1
ATOM 708 C CA . THR A 1 90 ? -18.946 -11.361 26.856 1.00 91.94 90 THR A CA 1
ATOM 709 C C . THR A 1 90 ? -18.399 -11.364 25.440 1.00 91.94 90 THR A C 1
ATOM 711 O O . THR A 1 90 ? -18.391 -12.411 24.800 1.00 91.94 90 THR A O 1
ATOM 714 N N . GLN A 1 91 ? -17.940 -10.211 24.968 1.00 91.06 91 GLN A N 1
ATOM 715 C CA . GLN A 1 91 ? -17.264 -10.067 23.686 1.00 91.06 91 GLN A CA 1
ATOM 716 C C . GLN A 1 91 ? -15.967 -9.295 23.893 1.00 91.06 91 GLN A C 1
ATOM 718 O O . GLN A 1 91 ? -15.955 -8.257 24.551 1.00 91.06 91 GLN A O 1
ATOM 723 N N . THR A 1 92 ? -14.874 -9.811 23.350 1.00 93.00 92 THR A N 1
ATOM 724 C CA . THR A 1 92 ? -13.600 -9.096 23.300 1.00 93.00 92 THR A CA 1
ATOM 725 C C . THR A 1 92 ? -13.523 -8.280 22.024 1.00 93.00 92 THR A C 1
ATOM 727 O O . THR A 1 92 ? -13.977 -8.733 20.973 1.00 93.00 92 THR A O 1
ATOM 730 N N . PHE A 1 93 ? -12.918 -7.104 22.106 1.00 89.69 93 PHE A N 1
ATOM 731 C CA . PHE A 1 93 ? -12.573 -6.306 20.938 1.00 89.69 93 PHE A CA 1
ATOM 732 C C . PHE A 1 93 ? -11.219 -5.646 21.168 1.00 89.69 93 PHE A C 1
ATOM 734 O O . PHE A 1 93 ? -10.841 -5.377 22.308 1.00 89.69 93 PHE A O 1
ATOM 741 N N . TYR A 1 94 ? -10.485 -5.414 20.090 1.00 88.69 94 TYR A N 1
ATOM 742 C CA . TYR A 1 94 ? -9.314 -4.555 20.120 1.00 88.69 94 TYR A CA 1
ATOM 743 C C . TYR A 1 94 ? -9.772 -3.147 19.745 1.00 88.69 94 TYR A C 1
ATOM 745 O O . TYR A 1 94 ? -10.453 -2.973 18.734 1.00 88.69 94 TYR A O 1
ATOM 753 N N . TYR A 1 95 ? -9.473 -2.169 20.593 1.00 90.12 95 TYR A N 1
ATOM 754 C CA . TYR A 1 95 ? -9.647 -0.768 20.259 1.00 90.12 95 TYR A CA 1
ATOM 755 C C . TYR A 1 95 ? -8.325 -0.241 19.741 1.00 90.12 95 TYR A C 1
ATOM 757 O O . TYR A 1 95 ? -7.355 -0.159 20.491 1.00 90.12 95 TYR A O 1
ATOM 765 N N . ASP A 1 96 ? -8.326 0.102 18.467 1.00 88.31 96 ASP A N 1
ATOM 766 C CA . ASP A 1 96 ? -7.227 0.788 17.831 1.00 88.31 96 ASP A CA 1
ATOM 767 C C . ASP A 1 96 ? -7.513 2.292 17.825 1.00 88.31 96 ASP A C 1
ATOM 769 O O . ASP A 1 96 ? -8.562 2.731 17.345 1.00 88.31 96 ASP A O 1
ATOM 773 N N . SER A 1 97 ? -6.613 3.060 18.432 1.00 87.81 97 SER A N 1
ATOM 774 C CA . SER A 1 97 ? -6.762 4.504 18.596 1.00 87.81 97 SER A CA 1
ATOM 775 C C . SER A 1 97 ? -5.773 5.313 17.765 1.00 87.81 97 SER A C 1
ATOM 777 O O . SER A 1 97 ? -5.905 6.539 17.700 1.00 87.81 97 SER A O 1
ATOM 779 N N . LYS A 1 98 ? -4.780 4.654 17.162 1.00 89.38 98 LYS A N 1
ATOM 780 C CA . LYS A 1 98 ? -3.656 5.310 16.512 1.00 89.38 98 LYS A CA 1
ATOM 781 C C . LYS A 1 98 ? -3.301 4.559 15.238 1.00 89.38 98 LYS A C 1
ATOM 783 O O . LYS A 1 98 ? -2.907 3.410 15.286 1.00 89.38 98 LYS A O 1
ATOM 788 N N . THR A 1 99 ? -3.363 5.266 14.115 1.00 93.38 99 THR A N 1
ATOM 789 C CA . THR A 1 99 ? -2.956 4.717 12.822 1.00 93.38 99 THR A CA 1
ATOM 790 C C . THR A 1 99 ? -1.458 4.392 12.798 1.00 93.38 99 THR A C 1
ATOM 792 O O . THR A 1 99 ? -0.674 5.048 13.497 1.00 93.38 99 THR A O 1
ATOM 795 N N . PRO A 1 100 ? -1.028 3.452 11.938 1.00 95.38 100 PRO A N 1
ATOM 796 C CA . PRO A 1 100 ? 0.367 3.040 11.869 1.00 95.38 100 PRO A CA 1
ATOM 797 C C . PRO A 1 100 ? 1.286 4.199 11.482 1.00 95.38 100 PRO A C 1
ATOM 799 O O . PRO A 1 100 ? 0.923 5.061 10.683 1.00 95.38 100 PRO A O 1
ATOM 802 N N . GLU A 1 101 ? 2.513 4.214 11.978 1.00 96.56 101 GLU A N 1
ATOM 803 C CA . GLU A 1 101 ? 3.494 5.259 11.708 1.00 96.56 101 GLU A CA 1
ATOM 804 C C . GLU A 1 101 ? 4.646 4.772 10.824 1.00 96.56 101 GLU A C 1
ATOM 806 O O . GLU A 1 101 ? 5.050 3.606 10.810 1.00 96.56 101 GLU A O 1
ATOM 811 N N . GLY A 1 102 ? 5.230 5.715 10.088 1.00 97.19 102 GLY A N 1
ATOM 812 C CA . GLY A 1 102 ? 6.403 5.448 9.275 1.00 97.19 102 GLY A CA 1
ATOM 813 C C . GLY A 1 102 ? 6.905 6.668 8.519 1.00 97.19 102 GLY A C 1
ATOM 814 O O . GLY A 1 102 ? 6.368 7.771 8.620 1.00 97.19 102 GLY A O 1
ATOM 815 N N . VAL A 1 103 ? 7.961 6.457 7.740 1.00 97.12 103 VAL A N 1
ATOM 816 C CA . VAL A 1 103 ? 8.636 7.479 6.942 1.00 97.12 103 VAL A CA 1
ATOM 817 C C . VAL A 1 103 ? 9.158 6.887 5.635 1.00 97.12 103 VAL A C 1
ATOM 819 O O . VAL A 1 103 ? 9.650 5.761 5.599 1.00 97.12 103 VAL A O 1
ATOM 822 N N . LEU A 1 104 ? 9.114 7.673 4.558 1.00 97.38 104 LEU A N 1
ATOM 823 C CA . LEU A 1 104 ? 9.925 7.415 3.368 1.00 97.38 104 LEU A CA 1
ATOM 824 C C . LEU A 1 104 ? 11.344 7.938 3.625 1.00 97.38 104 LEU A C 1
ATOM 826 O O . LEU A 1 104 ? 11.565 9.155 3.621 1.00 97.38 104 LEU A O 1
ATOM 830 N N . ALA A 1 105 ? 12.265 7.015 3.899 1.00 96.38 105 ALA A N 1
ATOM 831 C CA . ALA A 1 105 ? 13.661 7.299 4.211 1.00 96.38 105 ALA A CA 1
ATOM 832 C C . ALA A 1 105 ? 14.460 7.686 2.959 1.00 96.38 105 ALA A C 1
ATOM 834 O O . ALA A 1 105 ? 15.258 8.620 3.024 1.00 96.38 105 ALA A O 1
ATOM 835 N N . PHE A 1 106 ? 14.220 7.014 1.826 1.00 95.25 106 PHE A N 1
ATOM 836 C CA . PHE A 1 106 ? 14.851 7.348 0.546 1.00 95.25 106 PHE A CA 1
ATOM 837 C C . PHE A 1 106 ? 13.834 7.397 -0.602 1.00 95.25 106 PHE A C 1
ATOM 839 O O . PHE A 1 106 ? 13.121 6.413 -0.794 1.00 95.25 106 PHE A O 1
ATOM 846 N N . PRO A 1 107 ? 13.779 8.511 -1.364 1.00 96.38 107 PRO A N 1
ATOM 847 C CA . PRO A 1 107 ? 14.454 9.787 -1.083 1.00 96.38 107 PRO A CA 1
ATOM 848 C C . PRO A 1 107 ? 14.021 10.348 0.282 1.00 96.38 107 PRO A C 1
ATOM 850 O O . PRO A 1 107 ? 13.007 9.913 0.814 1.00 96.38 107 PRO A O 1
ATOM 853 N N . ALA A 1 108 ? 14.772 11.276 0.883 1.00 92.88 108 ALA A N 1
ATOM 854 C CA . ALA A 1 108 ? 14.497 11.753 2.251 1.00 92.88 108 ALA A CA 1
ATOM 855 C C . ALA A 1 108 ? 13.620 13.016 2.296 1.00 92.88 108 ALA A C 1
ATOM 857 O O . ALA A 1 108 ? 12.834 13.204 3.223 1.00 92.88 108 ALA A O 1
ATOM 858 N N . THR A 1 109 ? 13.714 13.872 1.276 1.00 96.00 109 THR A N 1
ATOM 859 C CA . THR A 1 109 ? 13.047 15.181 1.234 1.00 96.00 109 THR A CA 1
ATOM 860 C C . THR A 1 109 ? 12.255 15.380 -0.054 1.00 96.00 109 THR A C 1
ATOM 862 O O . THR A 1 109 ? 12.519 14.729 -1.069 1.00 96.00 109 THR A O 1
ATOM 865 N N . ASN A 1 110 ? 11.267 16.283 -0.020 1.00 97.25 110 ASN A N 1
ATOM 866 C CA . ASN A 1 110 ? 10.576 16.727 -1.233 1.00 97.25 110 ASN A CA 1
ATOM 867 C C . ASN A 1 110 ? 11.567 17.337 -2.234 1.00 97.25 110 ASN A C 1
ATOM 869 O O . ASN A 1 110 ? 12.565 17.936 -1.832 1.00 97.25 110 ASN A O 1
ATOM 873 N N . ASN A 1 111 ? 11.253 17.203 -3.521 1.00 95.88 111 ASN A N 1
ATOM 874 C CA . ASN A 1 111 ? 12.040 17.683 -4.661 1.00 95.88 111 ASN A CA 1
ATOM 875 C C . ASN A 1 111 ? 13.422 17.020 -4.779 1.00 95.88 111 ASN A C 1
ATOM 877 O O . ASN A 1 111 ? 14.284 17.498 -5.510 1.00 95.88 111 ASN A O 1
ATOM 881 N N . SER A 1 112 ? 13.642 15.901 -4.079 1.00 96.06 112 SER A N 1
ATOM 882 C CA . SER A 1 112 ? 14.798 15.049 -4.351 1.00 96.06 112 SER A CA 1
ATOM 883 C C . SER A 1 112 ? 14.732 14.547 -5.788 1.00 96.06 112 SER A C 1
ATOM 885 O O . SER A 1 112 ? 13.656 14.212 -6.287 1.00 96.06 112 SER A O 1
ATOM 887 N N . THR A 1 113 ? 15.887 14.468 -6.435 1.00 94.69 113 THR A N 1
ATOM 888 C CA . THR A 1 113 ? 15.989 13.897 -7.773 1.00 94.69 113 THR A CA 1
ATOM 889 C C . THR A 1 113 ? 15.920 12.375 -7.707 1.00 94.69 113 THR A C 1
ATOM 891 O O . THR A 1 113 ? 16.706 11.750 -6.998 1.00 94.69 113 THR A O 1
ATOM 894 N N . VAL A 1 114 ? 15.015 11.789 -8.485 1.00 93.56 114 VAL A N 1
ATOM 895 C CA . VAL A 1 114 ? 14.959 10.350 -8.767 1.00 93.56 114 VAL A CA 1
ATOM 896 C C . VAL A 1 114 ? 15.188 10.152 -10.259 1.00 93.56 114 VAL A C 1
ATOM 898 O O . VAL A 1 114 ? 14.654 10.899 -11.078 1.00 93.56 114 VAL A O 1
ATOM 901 N N . GLY A 1 115 ? 16.020 9.192 -10.641 1.00 88.62 115 GLY A N 1
ATOM 902 C CA . GLY A 1 115 ? 16.436 9.058 -12.031 1.00 88.62 115 GLY A CA 1
ATOM 903 C C . GLY A 1 115 ? 17.057 7.712 -12.356 1.00 88.62 115 GLY A C 1
ATOM 904 O O . GLY A 1 115 ? 17.156 6.846 -11.491 1.00 88.62 115 GLY A O 1
ATOM 905 N N . GLY A 1 116 ? 17.474 7.559 -13.612 1.00 84.44 116 GLY A N 1
ATOM 906 C CA . GLY A 1 116 ? 17.893 6.274 -14.176 1.00 84.44 116 GLY A CA 1
ATOM 907 C C . GLY A 1 116 ? 16.723 5.479 -14.767 1.00 84.44 116 GLY A C 1
ATOM 908 O O . GLY A 1 116 ? 15.664 6.036 -15.053 1.00 84.44 116 GLY A O 1
ATOM 909 N N . SER A 1 117 ? 16.928 4.181 -14.998 1.00 78.25 117 SER A N 1
ATOM 910 C CA . SER A 1 117 ? 15.872 3.262 -15.458 1.00 78.25 117 SER A CA 1
ATOM 911 C C . SER A 1 117 ? 14.902 2.864 -14.339 1.00 78.25 117 SER A C 1
ATOM 913 O O . SER A 1 117 ? 13.756 2.519 -14.615 1.00 78.25 117 SER A O 1
ATOM 915 N N . GLY A 1 118 ? 15.344 2.965 -13.085 1.00 87.25 118 GLY A N 1
ATOM 916 C CA . GLY A 1 118 ? 14.524 2.802 -11.895 1.00 87.25 118 GLY A CA 1
ATOM 917 C C . GLY A 1 118 ? 15.229 3.368 -10.665 1.00 87.25 118 GLY A C 1
ATOM 918 O O . GLY A 1 118 ? 16.455 3.492 -10.646 1.00 87.25 118 GLY A O 1
ATOM 919 N N . TYR A 1 119 ? 14.450 3.725 -9.648 1.00 92.12 119 TYR A N 1
ATOM 920 C CA . TYR A 1 119 ? 14.957 4.246 -8.379 1.00 92.12 119 TYR A CA 1
ATOM 921 C C . TYR A 1 119 ? 14.363 3.448 -7.221 1.00 92.12 119 TYR A C 1
ATOM 923 O O . TYR A 1 119 ? 13.142 3.389 -7.066 1.00 92.12 119 TYR A O 1
ATOM 931 N N . GLU A 1 120 ? 15.224 2.850 -6.401 1.00 94.44 120 GLU A N 1
ATOM 932 C CA . GLU A 1 120 ? 14.794 2.089 -5.231 1.00 94.44 120 GLU A CA 1
ATOM 933 C C . GLU A 1 120 ? 14.370 3.026 -4.093 1.00 94.44 120 GLU A C 1
ATOM 935 O O . GLU A 1 120 ? 15.125 3.882 -3.624 1.00 94.44 120 GLU A O 1
ATOM 940 N N . MET A 1 121 ? 13.139 2.841 -3.639 1.00 95.81 121 MET A N 1
ATOM 941 C CA . MET A 1 121 ? 12.520 3.573 -2.549 1.00 95.81 121 MET A CA 1
ATOM 942 C C . MET A 1 121 ? 12.671 2.775 -1.258 1.00 95.81 121 MET A C 1
ATOM 944 O O . MET A 1 121 ? 12.460 1.563 -1.238 1.00 95.81 121 MET A O 1
ATOM 948 N N . VAL A 1 122 ? 12.997 3.460 -0.163 1.00 97.44 122 VAL A N 1
ATOM 949 C CA . VAL A 1 122 ? 13.172 2.824 1.151 1.00 97.44 122 VAL A CA 1
ATOM 950 C C . VAL A 1 122 ? 12.206 3.443 2.143 1.00 97.44 122 VAL A C 1
ATOM 952 O O . VAL A 1 122 ? 12.289 4.635 2.449 1.00 97.44 122 VAL A O 1
ATOM 955 N N . VAL A 1 123 ? 11.315 2.622 2.681 1.00 98.38 123 VAL A N 1
ATOM 956 C CA . VAL A 1 123 ? 10.310 3.008 3.670 1.00 98.38 123 VAL A CA 1
ATOM 957 C C . VAL A 1 123 ? 10.645 2.353 5.002 1.00 98.38 123 VAL A C 1
ATOM 959 O O . VAL A 1 123 ? 11.043 1.192 5.049 1.00 98.38 123 VAL A O 1
ATOM 962 N N . ARG A 1 124 ? 10.481 3.091 6.099 1.00 98.06 124 ARG A N 1
ATOM 963 C CA . ARG A 1 124 ? 10.656 2.588 7.463 1.00 98.06 124 ARG A CA 1
ATOM 964 C C . ARG A 1 124 ? 9.360 2.762 8.238 1.00 98.06 124 ARG A C 1
ATOM 966 O O . ARG A 1 124 ? 8.828 3.867 8.251 1.00 98.06 124 ARG A O 1
ATOM 973 N N . THR A 1 125 ? 8.868 1.711 8.883 1.00 98.44 125 THR A N 1
ATOM 974 C CA . THR A 1 125 ? 7.601 1.749 9.636 1.00 98.44 125 THR A CA 1
ATOM 975 C C . THR A 1 125 ? 7.739 1.160 11.036 1.00 98.44 125 THR A C 1
ATOM 977 O O . THR A 1 125 ? 8.725 0.484 11.357 1.00 98.44 125 THR A O 1
ATOM 980 N N . ASP A 1 126 ? 6.764 1.432 11.896 1.00 96.56 126 ASP A N 1
ATOM 981 C CA . ASP A 1 126 ? 6.648 0.736 13.174 1.00 96.56 126 ASP A CA 1
ATOM 982 C C . ASP A 1 126 ? 6.341 -0.768 12.990 1.00 96.56 126 ASP A C 1
ATOM 984 O O . ASP A 1 126 ? 6.274 -1.293 11.873 1.00 96.56 126 ASP A O 1
ATOM 988 N N . MET A 1 127 ? 6.214 -1.476 14.114 1.00 94.88 127 MET A N 1
ATOM 989 C CA . MET A 1 127 ? 5.941 -2.912 14.137 1.00 94.88 127 MET A CA 1
ATOM 990 C C . MET A 1 127 ? 4.486 -3.287 13.839 1.00 94.88 127 MET A C 1
ATOM 992 O O . MET A 1 127 ? 4.235 -4.466 13.585 1.00 94.88 127 MET A O 1
ATOM 996 N N . THR A 1 128 ? 3.532 -2.355 13.928 1.00 93.88 128 THR A N 1
ATOM 997 C CA . THR A 1 128 ? 2.112 -2.683 13.736 1.00 93.88 128 THR A CA 1
ATOM 998 C C . THR A 1 128 ? 1.779 -2.804 12.253 1.00 93.88 128 THR A C 1
ATOM 1000 O O . THR A 1 128 ? 0.923 -3.611 11.883 1.00 93.88 128 THR A O 1
ATOM 1003 N N . VAL A 1 129 ? 2.533 -2.109 11.390 1.00 97.50 129 VAL A N 1
ATOM 1004 C CA . VAL A 1 129 ? 2.411 -2.217 9.932 1.00 97.50 129 VAL A CA 1
ATOM 1005 C C . VAL A 1 129 ? 2.600 -3.652 9.442 1.00 97.50 129 VAL A C 1
ATOM 1007 O O . VAL A 1 129 ? 3.658 -4.272 9.600 1.00 97.50 129 VAL A O 1
ATOM 1010 N N . GLN A 1 130 ? 1.576 -4.152 8.758 1.00 96.75 130 GLN A N 1
ATOM 1011 C CA . GLN A 1 130 ? 1.554 -5.453 8.089 1.00 96.75 130 GLN A CA 1
ATOM 1012 C C . GLN A 1 130 ? 1.736 -5.334 6.578 1.00 96.75 130 GLN A C 1
ATOM 1014 O O . GLN A 1 130 ? 2.185 -6.285 5.941 1.00 96.75 130 GLN A O 1
ATOM 1019 N N . GLU A 1 131 ? 1.379 -4.189 5.996 1.00 97.50 131 GLU A N 1
ATOM 1020 C CA . GLU A 1 131 ? 1.490 -3.955 4.561 1.00 97.50 131 GLU A CA 1
ATOM 1021 C C . GLU A 1 131 ? 1.818 -2.489 4.283 1.00 97.50 131 GLU A C 1
ATOM 1023 O O . GLU A 1 131 ? 1.255 -1.578 4.896 1.00 97.50 131 GLU A O 1
ATOM 1028 N N . VAL A 1 132 ? 2.700 -2.265 3.312 1.00 98.44 132 VAL A N 1
ATOM 1029 C CA . VAL A 1 132 ? 2.924 -0.949 2.719 1.00 98.44 132 VAL A CA 1
ATOM 1030 C C . VAL A 1 132 ? 2.485 -1.014 1.270 1.00 98.44 132 VAL A C 1
ATOM 1032 O O . VAL A 1 132 ? 2.990 -1.821 0.492 1.00 98.44 132 VAL A O 1
ATOM 1035 N N . TRP A 1 133 ? 1.549 -0.145 0.917 1.00 97.81 133 TRP A N 1
ATOM 1036 C CA . TRP A 1 133 ? 1.105 0.055 -0.452 1.00 97.81 133 TRP A CA 1
ATOM 1037 C C . TRP A 1 133 ? 1.598 1.403 -0.950 1.00 97.81 133 TRP A C 1
ATOM 1039 O O . TRP A 1 133 ? 1.743 2.354 -0.177 1.00 97.81 133 TRP A O 1
ATOM 1049 N N . TYR A 1 134 ? 1.869 1.490 -2.242 1.00 97.56 134 TYR A N 1
ATOM 1050 C CA . TYR A 1 134 ? 2.318 2.709 -2.880 1.00 97.56 134 TYR A CA 1
ATOM 1051 C C . TYR A 1 134 ? 1.568 2.944 -4.186 1.00 97.56 134 TYR A C 1
ATOM 1053 O O . TYR A 1 134 ? 1.176 2.009 -4.884 1.00 97.56 134 TYR A O 1
ATOM 1061 N N . ARG A 1 135 ? 1.373 4.220 -4.498 1.00 95.94 135 ARG A N 1
ATOM 1062 C CA . ARG A 1 135 ? 0.971 4.688 -5.819 1.00 95.94 135 ARG A CA 1
ATOM 1063 C C . ARG A 1 135 ? 1.865 5.838 -6.239 1.00 95.94 135 ARG A C 1
ATOM 1065 O O . ARG A 1 135 ? 2.320 6.630 -5.406 1.00 95.94 135 ARG A O 1
ATOM 1072 N N . ILE A 1 136 ? 2.084 5.936 -7.531 1.00 96.06 136 ILE A N 1
ATOM 1073 C CA . ILE A 1 136 ? 2.927 6.924 -8.170 1.00 96.06 136 ILE A CA 1
ATOM 1074 C C . ILE A 1 136 ? 2.059 7.666 -9.170 1.00 96.06 136 ILE A C 1
ATOM 1076 O O . ILE A 1 136 ? 1.266 7.078 -9.898 1.00 96.06 136 ILE A O 1
ATOM 1080 N N . THR A 1 137 ? 2.148 8.985 -9.149 1.00 95.38 137 THR A N 1
ATOM 1081 C CA . THR A 1 137 ? 1.480 9.833 -10.130 1.00 95.38 137 THR A CA 1
ATOM 1082 C C . THR A 1 137 ? 2.520 10.746 -10.732 1.00 95.38 137 THR A C 1
ATOM 1084 O O . THR A 1 137 ? 3.169 11.500 -10.009 1.00 95.38 137 THR A O 1
ATOM 1087 N N . ASP A 1 138 ? 2.677 10.681 -12.043 1.00 92.44 138 ASP A N 1
ATOM 1088 C CA . ASP A 1 138 ? 3.544 11.571 -12.795 1.00 92.44 138 ASP A CA 1
ATOM 1089 C C . ASP A 1 138 ? 2.810 12.091 -14.046 1.00 92.44 138 ASP A C 1
ATOM 1091 O O . ASP A 1 138 ? 1.582 12.010 -14.124 1.00 92.44 138 ASP A O 1
ATOM 1095 N N . SER A 1 139 ? 3.522 12.759 -14.952 1.00 86.25 139 SER A N 1
ATOM 1096 C CA . SER A 1 139 ? 2.932 13.378 -16.146 1.00 86.25 139 SER A CA 1
ATOM 1097 C C . SER A 1 139 ? 3.059 12.545 -17.428 1.00 86.25 139 SER A C 1
ATOM 1099 O O . SER A 1 139 ? 2.652 13.025 -18.485 1.00 86.25 139 SER A O 1
ATOM 1101 N N . ASP A 1 140 ? 3.700 11.378 -17.380 1.00 88.88 140 ASP A N 1
ATOM 1102 C CA . ASP A 1 140 ? 4.041 10.551 -18.538 1.00 88.88 140 ASP A CA 1
ATOM 1103 C C . ASP A 1 140 ? 3.088 9.360 -18.675 1.00 88.88 140 ASP A C 1
ATOM 1105 O O . ASP A 1 140 ? 3.440 8.238 -18.353 1.00 88.88 140 ASP A O 1
ATOM 1109 N N . ASN A 1 141 ? 1.899 9.567 -19.235 1.00 89.44 141 ASN A N 1
ATOM 1110 C CA . ASN A 1 141 ? 0.907 8.492 -19.371 1.00 89.44 141 ASN A CA 1
ATOM 1111 C C . ASN A 1 141 ? 1.399 7.251 -20.158 1.00 89.44 141 ASN A C 1
ATOM 1113 O O . ASN A 1 141 ? 0.748 6.208 -20.111 1.00 89.44 141 ASN A O 1
ATOM 1117 N N . ASP A 1 142 ? 2.508 7.334 -20.906 1.00 85.31 142 ASP A N 1
ATOM 1118 C CA . ASP A 1 142 ? 3.076 6.180 -21.617 1.00 85.31 142 ASP A CA 1
ATOM 1119 C C . ASP A 1 142 ? 3.758 5.184 -20.658 1.00 85.31 142 ASP A C 1
ATOM 1121 O O . ASP A 1 142 ? 4.027 4.040 -21.041 1.00 85.31 142 ASP A O 1
ATOM 1125 N N . ASN A 1 143 ? 4.053 5.603 -19.421 1.00 85.38 143 ASN A N 1
ATOM 1126 C CA . ASN A 1 143 ? 4.650 4.770 -18.377 1.00 85.38 143 ASN A CA 1
ATOM 1127 C C . ASN A 1 143 ? 3.634 4.222 -17.356 1.00 85.38 143 ASN A C 1
ATOM 1129 O O . ASN A 1 143 ? 4.045 3.535 -16.414 1.00 85.38 143 ASN A O 1
ATOM 1133 N N . ASP A 1 144 ? 2.345 4.498 -17.559 1.00 90.56 144 ASP A N 1
ATOM 1134 C CA . ASP A 1 144 ? 1.248 4.007 -16.732 1.00 90.56 144 ASP A CA 1
ATOM 1135 C C . ASP A 1 144 ? 1.182 2.471 -16.749 1.00 90.56 144 ASP A C 1
ATOM 1137 O O . ASP A 1 144 ? 1.444 1.807 -17.762 1.00 90.56 144 ASP A O 1
ATOM 1141 N N . ASP A 1 145 ? 0.779 1.883 -15.628 1.00 89.31 145 ASP A N 1
ATOM 1142 C CA . ASP A 1 145 ? 0.667 0.432 -15.449 1.00 89.31 145 ASP A CA 1
ATOM 1143 C C . ASP A 1 145 ? -0.298 -0.204 -16.470 1.00 89.31 145 ASP A C 1
ATOM 1145 O O . ASP A 1 145 ? -0.028 -1.270 -17.021 1.00 89.31 145 ASP A O 1
ATOM 1149 N N . ALA A 1 146 ? -1.403 0.466 -16.808 1.00 87.62 146 ALA A N 1
ATOM 1150 C CA . ALA A 1 146 ? -2.382 -0.022 -17.783 1.00 87.62 146 ALA A CA 1
ATOM 1151 C C . ALA A 1 146 ? -1.807 -0.107 -19.209 1.00 87.62 146 ALA A C 1
ATOM 1153 O O . ALA A 1 146 ? -2.279 -0.904 -20.025 1.00 87.62 146 ALA A O 1
ATOM 1154 N N . ILE A 1 147 ? -0.782 0.701 -19.502 1.00 84.31 147 ILE A N 1
ATOM 1155 C CA . ILE A 1 147 ? -0.081 0.732 -20.788 1.00 84.31 147 ILE A CA 1
ATOM 1156 C C . ILE A 1 147 ? 1.080 -0.259 -20.791 1.00 84.31 147 ILE A C 1
ATOM 1158 O O . ILE A 1 147 ? 1.211 -1.061 -21.716 1.00 84.31 147 ILE A O 1
ATOM 1162 N N . THR A 1 148 ? 1.911 -0.222 -19.750 1.00 81.50 148 THR A N 1
ATOM 1163 C CA . THR A 1 148 ? 3.109 -1.063 -19.632 1.00 81.50 148 THR A CA 1
ATOM 1164 C C . THR A 1 148 ? 2.797 -2.506 -19.251 1.00 81.50 148 THR A C 1
ATOM 1166 O O . THR A 1 148 ? 3.649 -3.368 -19.440 1.00 81.50 148 THR A O 1
ATOM 1169 N N . ARG A 1 149 ? 1.579 -2.772 -18.756 1.00 80.44 149 ARG A N 1
ATOM 1170 C CA . ARG A 1 149 ? 1.134 -4.065 -18.209 1.00 80.44 149 ARG A CA 1
ATOM 1171 C C . ARG A 1 149 ? 1.972 -4.547 -17.027 1.00 80.44 149 ARG A C 1
ATOM 1173 O O . ARG A 1 149 ? 1.937 -5.723 -16.693 1.00 80.44 149 ARG A O 1
ATOM 1180 N N . ALA A 1 150 ? 2.688 -3.633 -16.384 1.00 80.69 150 ALA A N 1
ATOM 1181 C CA . ALA A 1 150 ? 3.469 -3.908 -15.194 1.00 80.69 150 ALA A CA 1
ATOM 1182 C C . ALA A 1 150 ? 2.751 -3.333 -13.972 1.00 80.69 150 ALA A C 1
ATOM 1184 O O . ALA A 1 150 ? 2.140 -2.275 -14.057 1.00 80.69 150 ALA A O 1
ATOM 1185 N N . GLN A 1 151 ? 2.832 -4.021 -12.838 1.00 85.12 151 GLN A N 1
ATOM 1186 C CA . GLN A 1 151 ? 2.145 -3.638 -11.606 1.00 85.12 151 GLN A CA 1
ATOM 1187 C C . GLN A 1 151 ? 3.072 -2.819 -10.690 1.00 85.12 151 GLN A C 1
ATOM 1189 O O . GLN A 1 151 ? 3.504 -3.285 -9.635 1.00 85.12 151 GLN A O 1
ATOM 1194 N N . ASN A 1 152 ? 3.412 -1.599 -11.111 1.00 88.50 152 ASN A N 1
ATOM 1195 C CA . ASN A 1 152 ? 4.343 -0.706 -10.410 1.00 88.50 152 ASN A CA 1
ATOM 1196 C C . ASN A 1 152 ? 3.645 0.449 -9.678 1.00 88.50 152 ASN A C 1
ATOM 1198 O O . ASN A 1 152 ? 4.296 1.398 -9.240 1.00 88.50 152 ASN A O 1
ATOM 1202 N N . GLY A 1 153 ? 2.320 0.403 -9.562 1.00 89.81 153 GLY A N 1
ATOM 1203 C CA . GLY A 1 153 ? 1.530 1.431 -8.907 1.00 89.81 153 GLY A CA 1
ATOM 1204 C C . GLY A 1 153 ? 1.551 2.763 -9.654 1.00 89.81 153 GLY A C 1
ATOM 1205 O O . GLY A 1 153 ? 1.282 3.781 -9.020 1.00 89.81 153 GLY A O 1
ATOM 1206 N N . ASN A 1 154 ? 1.914 2.798 -10.941 1.00 91.50 154 ASN A N 1
ATOM 1207 C CA . ASN A 1 154 ? 2.121 4.041 -11.672 1.00 91.50 154 ASN A CA 1
ATOM 1208 C C . ASN A 1 154 ? 0.896 4.457 -12.494 1.00 91.50 154 ASN A C 1
ATOM 1210 O O . ASN A 1 154 ? 0.415 3.707 -13.345 1.00 91.50 154 ASN A O 1
ATOM 1214 N N . GLY A 1 155 ? 0.408 5.670 -12.233 1.00 93.31 155 GLY A N 1
ATOM 1215 C CA . GLY A 1 155 ? -0.692 6.294 -12.960 1.00 93.31 155 GLY A CA 1
ATOM 1216 C C . GLY A 1 155 ? -1.974 5.459 -12.959 1.00 93.31 155 GLY A C 1
ATOM 1217 O O . GLY A 1 155 ? -2.446 4.997 -11.910 1.00 93.31 155 GLY A O 1
ATOM 1218 N N . ILE A 1 156 ? -2.572 5.307 -14.141 1.00 93.50 156 ILE A N 1
ATOM 1219 C CA . ILE A 1 156 ? -3.697 4.401 -14.368 1.00 93.50 156 ILE A CA 1
ATOM 1220 C C . ILE A 1 156 ? -3.155 2.976 -14.500 1.00 93.50 156 ILE A C 1
ATOM 1222 O O . ILE A 1 156 ? -2.310 2.703 -15.344 1.00 93.50 156 ILE A O 1
ATOM 1226 N N . GLY A 1 157 ? -3.684 2.041 -13.715 1.00 92.50 157 GLY A N 1
ATOM 1227 C CA . GLY A 1 157 ? -3.277 0.636 -13.758 1.00 92.50 157 GLY A CA 1
ATOM 1228 C C . GLY A 1 157 ? -4.450 -0.312 -13.841 1.00 92.50 157 GLY A C 1
ATOM 1229 O O . GLY A 1 157 ? -5.438 -0.016 -14.500 1.00 92.50 157 GLY A O 1
ATOM 1230 N N . PHE A 1 158 ? -4.328 -1.455 -13.187 1.00 91.81 158 PHE A N 1
ATOM 1231 C CA . PHE A 1 158 ? -5.317 -2.527 -13.129 1.00 91.81 158 PHE A CA 1
ATOM 1232 C C . PHE A 1 158 ? -5.168 -3.254 -11.790 1.00 91.81 158 PHE A C 1
ATOM 1234 O O . PHE A 1 158 ? -4.203 -3.020 -11.057 1.00 91.81 158 PHE A O 1
ATOM 1241 N N . GLU A 1 159 ? -6.117 -4.119 -11.453 1.00 92.94 159 GLU A N 1
ATOM 1242 C CA . GLU A 1 159 ? -6.019 -4.896 -10.221 1.00 92.94 159 GLU A CA 1
ATOM 1243 C C . GLU A 1 159 ? -4.969 -6.013 -10.314 1.00 92.94 159 GLU A C 1
ATOM 1245 O O . GLU A 1 159 ? -4.914 -6.719 -11.321 1.00 92.94 159 GLU A O 1
ATOM 1250 N N . PRO A 1 160 ? -4.153 -6.226 -9.267 1.00 89.12 160 PRO A N 1
ATOM 1251 C CA . PRO A 1 160 ? -3.209 -7.337 -9.212 1.00 89.12 160 PRO A CA 1
ATOM 1252 C C . PRO A 1 160 ? -3.909 -8.681 -9.392 1.00 89.12 160 PRO A C 1
ATOM 1254 O O . PRO A 1 160 ? -4.923 -8.923 -8.737 1.00 89.12 160 PRO A O 1
ATOM 1257 N N . PHE A 1 161 ? -3.364 -9.594 -10.194 1.00 88.06 161 PHE A N 1
ATOM 1258 C CA . PHE A 1 161 ? -3.941 -10.929 -10.355 1.00 88.06 161 PHE A CA 1
ATOM 1259 C C . PHE A 1 161 ? -2.896 -12.030 -10.497 1.00 88.06 161 PHE A C 1
ATOM 1261 O O . PHE A 1 161 ? -1.735 -11.781 -10.804 1.00 88.06 161 PHE A O 1
ATOM 1268 N N . VAL A 1 162 ? -3.330 -13.261 -10.228 1.00 85.62 162 VAL A N 1
ATOM 1269 C CA . VAL A 1 162 ? -2.541 -14.472 -10.448 1.00 85.62 162 VAL A CA 1
ATOM 1270 C C . VAL A 1 162 ? -2.782 -14.934 -11.876 1.00 85.62 162 VAL A C 1
ATOM 1272 O O . VAL A 1 162 ? -3.829 -15.504 -12.170 1.00 85.62 162 VAL A O 1
ATOM 1275 N N . ASP A 1 163 ? -1.803 -14.693 -12.738 1.00 78.94 163 ASP A N 1
ATOM 1276 C CA . ASP A 1 163 ? -1.791 -15.150 -14.127 1.00 78.94 163 ASP A CA 1
ATOM 1277 C C . ASP A 1 163 ? -1.376 -16.628 -14.191 1.00 78.94 163 ASP A C 1
ATOM 1279 O O . ASP A 1 163 ? -0.203 -16.980 -14.335 1.00 78.94 163 ASP A O 1
ATOM 1283 N N . ALA A 1 164 ? -2.343 -17.523 -14.001 1.00 80.44 164 ALA A N 1
ATOM 1284 C CA . ALA A 1 164 ? -2.084 -18.949 -13.828 1.00 80.44 164 ALA A CA 1
ATOM 1285 C C . ALA A 1 164 ? -1.649 -19.632 -15.131 1.00 80.44 164 ALA A C 1
ATOM 1287 O O . ALA A 1 164 ? -1.043 -20.705 -15.097 1.00 80.44 164 ALA A O 1
ATOM 1288 N N . ASN A 1 165 ? -1.987 -19.042 -16.277 1.00 78.06 165 ASN A N 1
ATOM 1289 C CA . ASN A 1 165 ? -1.631 -19.563 -17.594 1.00 78.06 165 ASN A CA 1
ATOM 1290 C C . ASN A 1 165 ? -0.552 -18.727 -18.304 1.00 78.06 165 ASN A C 1
ATOM 1292 O O . ASN A 1 165 ? -0.236 -19.013 -19.463 1.00 78.06 165 ASN A O 1
ATOM 1296 N N . THR A 1 166 ? 0.014 -17.744 -17.597 1.00 74.44 166 THR A N 1
ATOM 1297 C CA . THR A 1 166 ? 1.142 -16.902 -18.009 1.00 74.44 166 THR A CA 1
ATOM 1298 C C . THR A 1 166 ? 0.921 -16.212 -19.356 1.00 74.44 166 THR A C 1
ATOM 1300 O O . THR A 1 166 ? 1.820 -16.195 -20.201 1.00 74.44 166 THR A O 1
ATOM 1303 N N . ASN A 1 167 ? -0.288 -15.712 -19.614 1.00 73.94 167 ASN A N 1
ATOM 1304 C CA . ASN A 1 167 ? -0.620 -15.037 -20.873 1.00 73.94 167 ASN A CA 1
ATOM 1305 C C . ASN A 1 167 ? -0.643 -13.499 -20.766 1.00 73.94 167 ASN A C 1
ATOM 1307 O O . ASN A 1 167 ? -0.857 -12.819 -21.774 1.00 73.94 167 ASN A O 1
ATOM 1311 N N . GLY A 1 168 ? -0.414 -12.954 -19.570 1.00 73.50 168 GLY A N 1
ATOM 1312 C CA . GLY A 1 168 ? -0.376 -11.527 -19.267 1.00 73.50 168 GLY A CA 1
ATOM 1313 C C . GLY A 1 168 ? -1.746 -10.848 -19.194 1.00 73.50 168 GLY A C 1
ATOM 1314 O O . GLY A 1 168 ? -1.816 -9.617 -19.198 1.00 73.50 168 GLY A O 1
ATOM 1315 N N . VAL A 1 169 ? -2.848 -11.602 -19.167 1.00 83.00 169 VAL A N 1
ATOM 1316 C CA . VAL A 1 169 ? -4.218 -11.076 -19.159 1.00 83.00 169 VAL A CA 1
ATOM 1317 C C . VAL A 1 169 ? -5.078 -11.866 -18.187 1.00 83.00 169 VAL A C 1
ATOM 1319 O O . VAL A 1 169 ? -5.208 -13.076 -18.318 1.00 83.00 169 VAL A O 1
ATOM 1322 N N . TRP A 1 170 ? -5.782 -11.170 -17.294 1.00 87.56 170 TRP A N 1
ATOM 1323 C CA . TRP A 1 170 ? -6.700 -11.843 -16.383 1.00 87.56 170 TRP A CA 1
ATOM 1324 C C . TRP A 1 170 ? -7.763 -12.647 -17.134 1.00 87.56 170 TRP A C 1
ATOM 1326 O O . TRP A 1 170 ? -8.406 -12.178 -18.084 1.00 87.56 170 TRP A O 1
ATOM 1336 N N . ASN A 1 171 ? -7.974 -13.879 -16.697 1.00 90.12 171 ASN A N 1
ATOM 1337 C CA . ASN A 1 171 ? -8.957 -14.789 -17.245 1.00 90.12 171 ASN A CA 1
ATOM 1338 C C . ASN A 1 171 ? -9.961 -15.235 -16.189 1.00 90.12 171 ASN A C 1
ATOM 1340 O O . ASN A 1 171 ? -9.699 -15.298 -14.991 1.00 90.12 171 ASN A O 1
ATOM 1344 N N . THR A 1 172 ? -11.153 -15.603 -16.656 1.00 92.06 172 THR A N 1
ATOM 1345 C CA . THR A 1 172 ? -12.188 -16.135 -15.771 1.00 92.06 172 THR A CA 1
ATOM 1346 C C . THR A 1 172 ? -11.680 -17.382 -15.048 1.00 92.06 172 THR A C 1
ATOM 1348 O O . THR A 1 172 ? -11.356 -18.383 -15.683 1.00 92.06 172 THR A O 1
ATOM 1351 N N . GLY A 1 173 ? -11.661 -17.321 -13.716 1.00 87.69 173 GLY A N 1
ATOM 1352 C CA . GLY A 1 173 ? -11.147 -18.383 -12.846 1.00 87.69 173 GLY A CA 1
ATOM 1353 C C . GLY A 1 173 ? -9.825 -18.033 -12.163 1.00 87.69 173 GLY A C 1
ATOM 1354 O O . GLY A 1 173 ? -9.470 -18.690 -11.188 1.00 87.69 173 GLY A O 1
ATOM 1355 N N . GLU A 1 174 ? -9.138 -16.985 -12.613 1.00 91.31 174 GLU A N 1
ATOM 1356 C CA . GLU A 1 174 ? -7.945 -16.465 -11.952 1.00 91.31 174 GLU A CA 1
ATOM 1357 C C . GLU A 1 174 ? -8.304 -15.581 -10.760 1.00 91.31 174 GLU A C 1
ATOM 1359 O O . GLU A 1 174 ? -9.276 -14.819 -10.777 1.00 91.31 174 GLU A O 1
ATOM 1364 N N . THR A 1 175 ? -7.507 -15.682 -9.700 1.00 91.81 175 THR A N 1
ATOM 1365 C CA . THR A 1 175 ? -7.687 -14.870 -8.497 1.00 91.81 175 THR A CA 1
ATOM 1366 C C . THR A 1 175 ? -7.074 -13.493 -8.691 1.00 91.81 175 THR A C 1
ATOM 1368 O O . THR A 1 175 ? -5.978 -13.384 -9.235 1.00 91.81 175 THR A O 1
ATOM 1371 N N . PHE A 1 176 ? -7.732 -12.459 -8.177 1.00 91.88 176 PHE A N 1
ATOM 1372 C CA . PHE A 1 176 ? -7.231 -11.088 -8.183 1.00 91.88 176 PHE A CA 1
ATOM 1373 C C . PHE A 1 176 ? -7.329 -10.457 -6.792 1.00 91.88 176 PHE A C 1
ATOM 1375 O O . PHE A 1 176 ? -8.057 -10.941 -5.921 1.00 91.88 176 PHE A O 1
ATOM 1382 N N . THR A 1 177 ? -6.555 -9.398 -6.578 1.00 91.75 177 THR A N 1
ATOM 1383 C CA . THR A 1 177 ? -6.644 -8.542 -5.398 1.00 91.75 177 THR A CA 1
ATOM 1384 C C . THR A 1 177 ? -7.631 -7.428 -5.704 1.00 91.75 177 THR A C 1
ATOM 1386 O O . THR A 1 177 ? -7.300 -6.506 -6.442 1.00 91.75 177 THR A O 1
ATOM 1389 N N . ASP A 1 178 ? -8.824 -7.529 -5.124 1.00 91.88 178 ASP A N 1
ATOM 1390 C CA . ASP A 1 178 ? -9.876 -6.517 -5.227 1.00 91.88 178 ASP A CA 1
ATOM 1391 C C . ASP A 1 178 ? -9.471 -5.262 -4.437 1.00 91.88 178 ASP A C 1
ATOM 1393 O O . ASP A 1 178 ? -9.633 -5.183 -3.213 1.00 91.88 178 ASP A O 1
ATOM 1397 N N . LEU A 1 179 ? -8.870 -4.299 -5.132 1.00 93.38 179 LEU A N 1
ATOM 1398 C CA . LEU A 1 179 ? -8.323 -3.096 -4.517 1.00 93.38 179 LEU A CA 1
ATOM 1399 C C . LEU A 1 179 ? -9.426 -2.103 -4.163 1.00 93.38 179 LEU A C 1
ATOM 1401 O O . LEU A 1 179 ? -9.234 -1.301 -3.250 1.00 93.38 179 LEU A O 1
ATOM 1405 N N . ASN A 1 180 ? -10.569 -2.118 -4.848 1.00 92.94 180 ASN A N 1
ATOM 1406 C CA . ASN A 1 180 ? -11.647 -1.152 -4.615 1.00 92.94 180 ASN A CA 1
ATOM 1407 C C . ASN A 1 180 ? -12.859 -1.722 -3.856 1.00 92.94 180 ASN A C 1
ATOM 1409 O O . ASN A 1 180 ? -13.767 -0.967 -3.492 1.00 92.94 180 ASN A O 1
ATOM 1413 N N . GLY A 1 181 ? -12.846 -3.016 -3.546 1.00 92.06 181 GLY A N 1
ATOM 1414 C CA . GLY A 1 181 ? -13.870 -3.719 -2.784 1.00 92.06 181 GLY A CA 1
ATOM 1415 C C . GLY A 1 181 ? -15.183 -3.936 -3.540 1.00 92.06 181 GLY A C 1
ATOM 1416 O O . GLY A 1 181 ? -16.222 -4.059 -2.882 1.00 92.06 181 GLY A O 1
ATOM 1417 N N . ASN A 1 182 ? -15.186 -3.903 -4.876 1.00 94.19 182 ASN A N 1
ATOM 1418 C CA . ASN A 1 182 ? -16.399 -4.058 -5.689 1.00 94.19 182 ASN A CA 1
ATOM 1419 C C . ASN A 1 182 ? -16.733 -5.530 -6.019 1.00 94.19 182 ASN A C 1
ATOM 1421 O O . ASN A 1 182 ? -17.838 -5.815 -6.488 1.00 94.19 182 ASN A O 1
ATOM 1425 N N . GLY A 1 183 ? -15.819 -6.466 -5.745 1.00 93.88 183 GLY A N 1
ATOM 1426 C CA . GLY A 1 183 ? -15.961 -7.891 -6.033 1.00 93.88 183 GLY A CA 1
ATOM 1427 C C . GLY A 1 183 ? -15.814 -8.280 -7.510 1.00 93.88 183 GLY A C 1
ATOM 1428 O O . GLY A 1 183 ? -16.194 -9.396 -7.873 1.00 93.88 183 GLY A O 1
ATOM 1429 N N . THR A 1 184 ? -15.296 -7.402 -8.368 1.00 94.25 184 THR A N 1
ATOM 1430 C CA . THR A 1 184 ? -15.138 -7.609 -9.815 1.00 94.25 184 THR A CA 1
ATOM 1431 C C . THR A 1 184 ? -13.778 -7.130 -10.304 1.00 94.25 184 THR A C 1
ATOM 1433 O O . THR A 1 184 ? -13.374 -6.032 -9.967 1.00 94.25 184 THR A O 1
ATOM 1436 N N . TYR A 1 185 ? -13.121 -7.916 -11.159 1.00 93.94 185 TYR A N 1
ATOM 1437 C CA . TYR A 1 185 ? -11.808 -7.556 -11.692 1.00 93.94 185 TYR A CA 1
ATOM 1438 C C . TYR A 1 185 ? -11.854 -6.294 -12.567 1.00 93.94 185 TYR A C 1
ATOM 1440 O O . TYR A 1 185 ? -12.575 -6.257 -13.571 1.00 93.94 185 TYR A O 1
ATOM 1448 N N . ASP A 1 186 ? -11.019 -5.309 -12.239 1.00 93.19 186 ASP A N 1
ATOM 1449 C CA . ASP A 1 186 ? -10.861 -4.078 -13.011 1.00 93.19 186 ASP A CA 1
ATOM 1450 C C . ASP A 1 186 ? -9.605 -4.099 -13.904 1.00 93.19 186 ASP A C 1
ATOM 1452 O O . ASP A 1 186 ? -8.467 -3.959 -13.448 1.00 93.19 186 ASP A O 1
ATOM 1456 N N . THR A 1 187 ? -9.812 -4.163 -15.229 1.00 90.88 187 THR A N 1
ATOM 1457 C CA . THR A 1 187 ? -8.738 -4.010 -16.240 1.00 90.88 187 THR A CA 1
ATOM 1458 C C . THR A 1 187 ? -8.164 -2.595 -16.296 1.00 90.88 187 THR A C 1
ATOM 1460 O O . THR A 1 187 ? -7.188 -2.341 -17.004 1.00 90.88 187 THR A O 1
ATOM 1463 N N . THR A 1 188 ? -8.834 -1.635 -15.660 1.00 91.88 188 THR A N 1
ATOM 1464 C CA . THR A 1 188 ? -8.415 -0.239 -15.591 1.00 91.88 188 THR A CA 1
ATOM 1465 C C . THR A 1 188 ? -8.845 0.344 -14.252 1.00 91.88 188 THR A C 1
ATOM 1467 O O . THR A 1 188 ? -10.037 0.448 -13.981 1.00 91.88 188 THR A O 1
ATOM 1470 N N . LEU A 1 189 ? -7.881 0.758 -13.435 1.00 92.81 189 LEU A N 1
ATOM 1471 C CA . LEU A 1 189 ? -8.085 1.318 -12.105 1.00 92.81 189 LEU A CA 1
ATOM 1472 C C . LEU A 1 189 ? -7.303 2.627 -11.974 1.00 92.81 189 LEU A C 1
ATOM 1474 O O . LEU A 1 189 ? -6.111 2.682 -12.279 1.00 92.81 189 LEU A O 1
ATOM 1478 N N . ASN A 1 190 ? -7.975 3.688 -11.524 1.00 91.12 190 ASN A N 1
ATOM 1479 C CA . ASN A 1 190 ? -7.365 5.003 -11.351 1.00 91.12 190 ASN A CA 1
ATOM 1480 C C . ASN A 1 190 ? -7.660 5.591 -9.955 1.00 91.12 190 ASN A C 1
ATOM 1482 O O . ASN A 1 190 ? -8.820 5.898 -9.666 1.00 91.12 190 ASN A O 1
ATOM 1486 N N . PRO A 1 191 ? -6.634 5.822 -9.119 1.00 86.50 191 PRO A N 1
ATOM 1487 C CA . PRO A 1 191 ? -5.250 5.379 -9.305 1.00 86.50 191 PRO A CA 1
ATOM 1488 C C . PRO A 1 191 ? -5.119 3.880 -9.021 1.00 86.50 191 PRO A C 1
ATOM 1490 O O . PRO A 1 191 ? -5.920 3.319 -8.272 1.00 86.50 191 PRO A O 1
ATOM 1493 N N . THR A 1 192 ? -4.089 3.245 -9.569 1.00 91.88 192 THR A N 1
ATOM 1494 C CA . THR A 1 192 ? -3.703 1.899 -9.131 1.00 91.88 192 THR A CA 1
ATOM 1495 C C . THR A 1 192 ? -2.805 1.954 -7.891 1.00 91.88 192 THR A C 1
ATOM 1497 O O . THR A 1 192 ? -2.203 2.988 -7.593 1.00 91.88 192 THR A O 1
ATOM 1500 N N . TRP A 1 193 ? -2.725 0.848 -7.154 1.00 94.62 193 TRP A N 1
ATOM 1501 C CA . TRP A 1 193 ? -1.825 0.674 -6.017 1.00 94.62 193 TRP A CA 1
ATOM 1502 C C . TRP A 1 193 ? -1.021 -0.611 -6.190 1.00 94.62 193 TRP A C 1
ATOM 1504 O O . TRP A 1 193 ? -1.567 -1.650 -6.554 1.00 94.62 193 TRP A O 1
ATOM 1514 N N . ALA A 1 194 ? 0.264 -0.552 -5.861 1.00 93.44 194 ALA A N 1
ATOM 1515 C CA . ALA A 1 194 ? 1.140 -1.713 -5.795 1.00 93.44 194 ALA A CA 1
ATOM 1516 C C . ALA A 1 194 ? 1.648 -1.923 -4.367 1.00 93.44 194 ALA A C 1
ATOM 1518 O O . ALA A 1 194 ? 1.696 -0.998 -3.551 1.00 93.44 194 ALA A O 1
ATOM 1519 N N . ARG A 1 195 ? 2.002 -3.166 -4.046 1.00 93.88 195 ARG A N 1
ATOM 1520 C CA . ARG A 1 195 ? 2.473 -3.548 -2.715 1.00 93.88 195 ARG A CA 1
ATOM 1521 C C . ARG A 1 195 ? 3.995 -3.492 -2.670 1.00 93.88 195 ARG A C 1
ATOM 1523 O O . ARG A 1 195 ? 4.655 -3.992 -3.573 1.00 93.88 195 ARG A O 1
ATOM 1530 N N . ALA A 1 196 ? 4.547 -2.873 -1.632 1.00 96.12 196 ALA A N 1
ATOM 1531 C CA . ALA A 1 196 ? 5.980 -2.885 -1.367 1.00 96.12 196 ALA A CA 1
ATOM 1532 C C . ALA A 1 196 ? 6.394 -4.179 -0.651 1.00 96.12 196 ALA A C 1
ATOM 1534 O O . ALA A 1 196 ? 5.596 -4.804 0.054 1.00 96.12 196 ALA A O 1
ATOM 1535 N N . THR A 1 197 ? 7.668 -4.534 -0.776 1.00 94.94 197 THR A N 1
ATOM 1536 C CA . THR A 1 197 ? 8.226 -5.771 -0.226 1.00 94.94 197 THR A CA 1
ATOM 1537 C C . THR A 1 197 ? 8.893 -5.500 1.117 1.00 94.94 197 THR A C 1
ATOM 1539 O O . THR A 1 197 ? 9.746 -4.618 1.223 1.00 94.94 197 THR A O 1
ATOM 1542 N N . GLU A 1 198 ? 8.505 -6.244 2.156 1.00 96.06 198 GLU A N 1
ATOM 1543 C CA . GLU A 1 198 ? 9.188 -6.206 3.453 1.00 96.06 198 GLU A CA 1
ATOM 1544 C C . GLU A 1 198 ? 10.571 -6.841 3.319 1.00 96.06 198 GLU A C 1
ATOM 1546 O O . GLU A 1 198 ? 10.711 -7.933 2.767 1.00 96.06 198 GLU A O 1
ATOM 1551 N N . VAL A 1 199 ? 11.595 -6.179 3.847 1.00 93.94 199 VAL A N 1
ATOM 1552 C CA . VAL A 1 199 ? 12.972 -6.676 3.818 1.00 93.94 199 VAL A CA 1
ATOM 1553 C C . VAL A 1 199 ? 13.602 -6.602 5.200 1.00 93.94 199 VAL A C 1
ATOM 1555 O O . VAL A 1 199 ? 13.153 -5.862 6.077 1.00 93.94 199 VAL A O 1
ATOM 1558 N N . THR A 1 200 ? 14.694 -7.345 5.390 1.00 93.56 200 THR A N 1
ATOM 1559 C CA . THR A 1 200 ? 15.517 -7.203 6.593 1.00 93.56 200 THR A CA 1
ATOM 1560 C C . THR A 1 200 ? 16.008 -5.755 6.704 1.00 93.56 200 THR A C 1
ATOM 1562 O O . THR A 1 200 ? 16.692 -5.284 5.792 1.00 93.56 200 THR A O 1
ATOM 1565 N N . PRO A 1 201 ? 15.706 -5.052 7.810 1.00 93.62 201 PRO A N 1
ATOM 1566 C CA . PRO A 1 201 ? 16.068 -3.652 7.982 1.00 93.62 201 PRO A CA 1
ATOM 1567 C C . PRO A 1 201 ? 17.567 -3.405 7.824 1.00 93.62 201 PRO A C 1
ATOM 1569 O O . PRO A 1 201 ? 18.384 -4.039 8.498 1.00 93.62 201 PRO A O 1
ATOM 1572 N N . SER A 1 202 ? 17.940 -2.436 6.985 1.00 91.19 202 SER A N 1
ATOM 1573 C CA . SER A 1 202 ? 19.341 -2.048 6.851 1.00 91.19 202 SER A CA 1
ATOM 1574 C C . SER A 1 202 ? 19.859 -1.426 8.149 1.00 91.19 202 SER A C 1
ATOM 1576 O O . SER A 1 202 ? 19.220 -0.544 8.728 1.00 91.19 202 SER A O 1
ATOM 1578 N N . LEU A 1 203 ? 21.059 -1.840 8.569 1.00 90.81 203 LEU A N 1
ATOM 1579 C CA . LEU A 1 203 ? 21.769 -1.264 9.718 1.00 90.81 203 LEU A CA 1
ATOM 1580 C C . LEU A 1 203 ? 22.435 0.083 9.396 1.00 90.81 203 LEU A C 1
ATOM 1582 O O . LEU A 1 203 ? 22.861 0.788 10.307 1.00 90.81 203 LEU A O 1
ATOM 1586 N N . THR A 1 204 ? 22.546 0.449 8.114 1.00 90.19 204 THR A N 1
ATOM 1587 C CA . THR A 1 204 ? 23.160 1.718 7.685 1.00 90.19 204 THR A CA 1
ATOM 1588 C C . THR A 1 204 ? 22.190 2.898 7.729 1.00 90.19 204 THR A C 1
ATOM 1590 O O . THR A 1 204 ? 22.618 4.047 7.639 1.00 90.19 204 THR A O 1
ATOM 1593 N N . ILE A 1 205 ? 20.889 2.629 7.872 1.00 88.44 205 ILE A N 1
ATOM 1594 C CA . ILE A 1 205 ? 19.831 3.638 7.907 1.00 88.44 205 ILE A CA 1
ATOM 1595 C C . ILE A 1 205 ? 19.376 3.810 9.356 1.00 88.44 205 ILE A C 1
ATOM 1597 O O . ILE A 1 205 ? 18.674 2.964 9.908 1.00 88.44 205 ILE A O 1
ATOM 1601 N N . THR A 1 206 ? 19.745 4.929 9.977 1.00 91.12 206 THR A N 1
ATOM 1602 C CA . THR A 1 206 ? 19.276 5.268 11.326 1.00 91.12 206 THR A CA 1
ATOM 1603 C C . THR A 1 206 ? 17.805 5.676 11.281 1.00 91.12 206 THR A C 1
ATOM 1605 O O . THR A 1 206 ? 17.454 6.689 10.678 1.00 91.12 206 THR A O 1
ATOM 1608 N N . SER A 1 207 ? 16.937 4.912 11.943 1.00 92.75 207 SER A N 1
ATOM 1609 C CA . SER A 1 207 ? 15.507 5.208 12.059 1.00 92.75 207 SER A CA 1
ATOM 1610 C C . SER A 1 207 ? 14.963 4.734 13.408 1.00 92.75 207 SER A C 1
ATOM 1612 O O . SER A 1 207 ? 15.394 3.702 13.916 1.00 92.75 207 SER A O 1
ATOM 1614 N N . SER A 1 208 ? 14.000 5.463 13.982 1.00 94.06 208 SER A N 1
ATOM 1615 C CA . SER A 1 208 ? 13.215 4.998 15.141 1.00 94.06 208 SER A CA 1
ATOM 1616 C C . SER A 1 208 ? 12.230 3.884 14.773 1.00 94.06 208 SER A C 1
ATOM 1618 O O . SER A 1 208 ? 11.702 3.206 15.649 1.00 94.06 208 SER A O 1
ATOM 1620 N N . PHE A 1 209 ? 11.983 3.708 13.476 1.00 96.62 209 PHE A N 1
ATOM 1621 C CA . PHE A 1 209 ? 11.093 2.711 12.910 1.00 96.62 209 PHE A CA 1
ATOM 1622 C C . PHE A 1 209 ? 11.853 1.421 12.596 1.00 96.62 209 PHE A C 1
ATOM 1624 O O . PHE A 1 209 ? 12.950 1.441 12.025 1.00 96.62 209 PHE A O 1
ATOM 1631 N N . GLN A 1 210 ? 11.271 0.292 12.990 1.00 94.44 210 GLN A N 1
ATOM 1632 C CA . GLN A 1 210 ? 11.967 -0.991 13.062 1.00 94.44 210 GLN A CA 1
ATOM 1633 C C . GLN A 1 210 ? 11.818 -1.835 11.800 1.00 94.44 210 GLN A C 1
ATOM 1635 O O . GLN A 1 210 ? 12.742 -2.577 11.487 1.00 94.44 210 GLN A O 1
ATOM 1640 N N . LYS A 1 211 ? 10.706 -1.714 11.070 1.00 97.81 211 LYS A N 1
ATOM 1641 C CA . LYS A 1 211 ? 10.482 -2.451 9.822 1.00 97.81 211 LYS A CA 1
ATOM 1642 C C . LYS A 1 211 ? 11.010 -1.661 8.631 1.00 97.81 211 LYS A C 1
ATOM 1644 O O . LYS A 1 211 ? 11.031 -0.428 8.662 1.00 97.81 211 LYS A O 1
ATOM 1649 N N . GLU A 1 212 ? 11.422 -2.369 7.584 1.00 98.19 212 GLU A N 1
ATOM 1650 C CA . GLU A 1 212 ? 11.864 -1.779 6.324 1.00 98.19 212 GLU A CA 1
ATOM 1651 C C . GLU A 1 212 ? 11.123 -2.402 5.149 1.00 98.19 212 GLU A C 1
ATOM 1653 O O . GLU A 1 212 ? 10.946 -3.617 5.083 1.00 98.19 212 GLU A O 1
ATOM 1658 N N . TRP A 1 213 ? 10.716 -1.547 4.218 1.00 98.31 213 TRP A N 1
ATOM 1659 C CA . TRP A 1 213 ? 10.034 -1.938 2.997 1.00 98.31 213 TRP A CA 1
ATOM 1660 C C . TRP A 1 213 ? 10.714 -1.285 1.808 1.00 98.31 213 TRP A C 1
ATOM 1662 O O . TRP A 1 213 ? 11.158 -0.133 1.895 1.00 98.31 213 TRP A O 1
ATOM 1672 N N . ARG A 1 214 ? 10.779 -2.012 0.697 1.00 96.75 214 ARG A N 1
ATOM 1673 C CA . ARG A 1 214 ? 11.385 -1.542 -0.545 1.00 96.75 214 ARG A CA 1
ATOM 1674 C C . ARG A 1 214 ? 10.436 -1.736 -1.711 1.00 96.75 214 ARG A C 1
ATOM 1676 O O . ARG A 1 214 ? 9.666 -2.691 -1.759 1.00 96.75 214 ARG A O 1
ATOM 1683 N N . PHE A 1 215 ? 10.496 -0.796 -2.635 1.00 95.19 215 PHE A N 1
ATOM 1684 C CA . PHE A 1 215 ? 9.879 -0.899 -3.948 1.00 95.19 215 PHE A CA 1
ATOM 1685 C C . PHE A 1 215 ? 10.680 -0.044 -4.919 1.00 95.19 215 PHE A C 1
ATOM 1687 O O . PHE A 1 215 ? 11.370 0.889 -4.506 1.00 95.19 215 PHE A O 1
ATOM 1694 N N . THR A 1 216 ? 10.581 -0.337 -6.206 1.00 92.81 216 THR A N 1
ATOM 1695 C CA . THR A 1 216 ? 11.299 0.420 -7.230 1.00 92.81 216 THR A CA 1
ATOM 1696 C C . THR A 1 216 ? 10.314 1.273 -8.006 1.00 92.81 216 THR A C 1
ATOM 1698 O O . THR A 1 216 ? 9.336 0.767 -8.545 1.00 92.81 216 THR A O 1
ATOM 1701 N N . TYR A 1 217 ? 10.583 2.574 -8.099 1.00 92.25 217 TYR A N 1
ATOM 1702 C CA . TYR A 1 217 ? 9.916 3.415 -9.085 1.00 92.25 217 TYR A CA 1
ATOM 1703 C C . TYR A 1 217 ? 10.556 3.151 -10.446 1.00 92.25 217 TYR A C 1
ATOM 1705 O O . TYR A 1 217 ? 11.643 3.654 -10.739 1.00 92.25 217 TYR A O 1
ATOM 1713 N N . ASN A 1 218 ? 9.899 2.309 -11.238 1.00 86.62 218 ASN A N 1
ATOM 1714 C CA . ASN A 1 218 ? 10.302 1.953 -12.593 1.00 86.62 218 ASN A CA 1
ATOM 1715 C C . ASN A 1 218 ? 9.792 2.978 -13.615 1.00 86.62 218 ASN A C 1
ATOM 1717 O O . ASN A 1 218 ? 8.838 3.705 -13.356 1.00 86.62 218 ASN A O 1
ATOM 1721 N N . ASN A 1 219 ? 10.416 3.014 -14.796 1.00 80.88 219 ASN A N 1
ATOM 1722 C CA . ASN A 1 219 ? 9.958 3.811 -15.944 1.00 80.88 219 ASN A CA 1
ATOM 1723 C C . ASN A 1 219 ? 9.842 5.316 -15.676 1.00 80.88 219 ASN A C 1
ATOM 1725 O O . ASN A 1 219 ? 8.991 5.997 -16.245 1.00 80.88 219 ASN A O 1
ATOM 1729 N N . ILE A 1 220 ? 10.743 5.838 -14.843 1.00 89.69 220 ILE A N 1
ATOM 1730 C CA . ILE A 1 220 ? 10.768 7.243 -14.431 1.00 89.69 220 ILE A CA 1
ATOM 1731 C C . ILE A 1 220 ? 10.717 8.162 -15.674 1.00 89.69 220 ILE A C 1
ATOM 1733 O O . ILE A 1 220 ? 11.466 7.942 -16.638 1.00 89.69 220 ILE A O 1
ATOM 1737 N N . PRO A 1 221 ? 9.863 9.203 -15.687 1.00 90.25 221 PRO A N 1
ATOM 1738 C CA . PRO A 1 221 ? 9.830 10.189 -16.765 1.00 90.25 221 PRO A CA 1
ATOM 1739 C C . PRO A 1 221 ? 11.198 10.846 -16.981 1.00 90.25 221 PRO A C 1
ATOM 1741 O O . PRO A 1 221 ? 11.918 11.123 -16.018 1.00 90.25 221 PRO A O 1
ATOM 1744 N N . LEU A 1 222 ? 11.561 11.143 -18.237 1.00 88.56 222 LEU A N 1
ATOM 1745 C CA . LEU A 1 222 ? 12.851 11.782 -18.561 1.00 88.56 222 LEU A CA 1
ATOM 1746 C C . LEU A 1 222 ? 13.036 13.109 -17.806 1.00 88.56 222 LEU A C 1
ATOM 1748 O O . LEU A 1 222 ? 14.134 13.430 -17.353 1.00 88.56 222 LEU A O 1
ATOM 1752 N N . THR A 1 223 ? 11.955 13.875 -17.678 1.00 90.88 223 THR A N 1
ATOM 1753 C CA . THR A 1 223 ? 11.902 15.162 -16.981 1.00 90.88 223 THR A CA 1
ATOM 1754 C C . THR A 1 223 ? 10.527 15.367 -16.364 1.00 90.88 223 THR A C 1
ATOM 1756 O O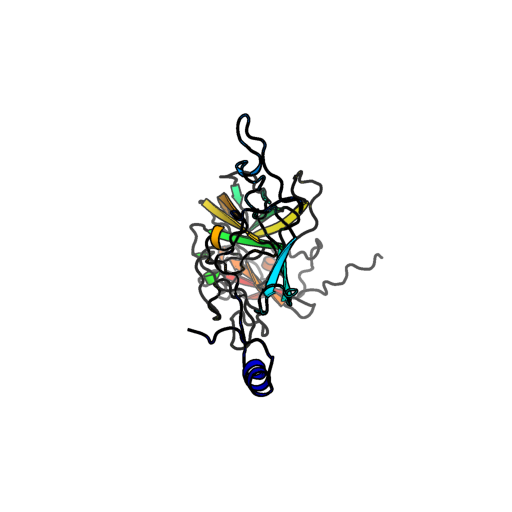 . THR A 1 223 ? 9.546 14.837 -16.880 1.00 90.88 223 THR A O 1
ATOM 1759 N N . GLY A 1 224 ? 10.439 16.211 -15.337 1.00 93.12 224 GLY A N 1
ATOM 1760 C CA . GLY A 1 224 ? 9.175 16.590 -14.711 1.00 93.12 224 GLY A CA 1
ATOM 1761 C C . GLY A 1 224 ? 9.182 16.324 -13.212 1.00 93.12 224 GLY A C 1
ATOM 1762 O O . GLY A 1 224 ? 10.224 16.415 -12.554 1.00 93.12 224 GLY A O 1
ATOM 1763 N N . ALA A 1 225 ? 8.002 16.023 -12.681 1.00 94.62 225 ALA A N 1
ATOM 1764 C CA . ALA A 1 225 ? 7.800 15.697 -11.281 1.00 94.62 225 ALA A CA 1
ATOM 1765 C C . ALA A 1 225 ? 6.956 14.428 -11.148 1.00 94.62 225 ALA A C 1
ATOM 1767 O O . ALA A 1 225 ? 6.084 14.170 -11.975 1.00 94.62 225 ALA A O 1
ATOM 1768 N N . GLY A 1 226 ? 7.222 13.672 -10.087 1.00 95.31 226 GLY A N 1
ATOM 1769 C CA . GLY A 1 226 ? 6.416 12.536 -9.660 1.00 95.31 226 GLY A CA 1
ATOM 1770 C C . GLY A 1 226 ? 5.963 12.725 -8.216 1.00 95.31 226 GLY A C 1
ATOM 1771 O O . GLY A 1 226 ? 6.661 13.337 -7.401 1.00 95.31 226 GLY A O 1
ATOM 1772 N N . THR A 1 227 ? 4.798 12.191 -7.889 1.00 97.50 227 THR A N 1
ATOM 1773 C CA . THR A 1 227 ? 4.234 12.171 -6.543 1.00 97.50 227 THR A CA 1
ATOM 1774 C C . THR A 1 227 ? 4.095 10.729 -6.092 1.00 97.50 227 THR A C 1
ATOM 1776 O O . THR A 1 227 ? 3.288 9.970 -6.621 1.00 97.50 227 THR A O 1
ATOM 1779 N N . ILE A 1 228 ? 4.870 10.363 -5.078 1.00 97.69 228 ILE A N 1
ATOM 1780 C CA . ILE A 1 228 ? 4.821 9.054 -4.438 1.00 97.69 228 ILE A CA 1
ATOM 1781 C C . ILE A 1 228 ? 3.868 9.163 -3.255 1.00 97.69 228 ILE A C 1
ATOM 1783 O O . ILE A 1 228 ? 4.113 9.945 -2.337 1.00 97.69 228 ILE A O 1
ATOM 1787 N N . THR A 1 229 ? 2.787 8.395 -3.258 1.00 98.12 229 THR A N 1
ATOM 1788 C CA . THR A 1 229 ? 1.901 8.256 -2.099 1.00 98.12 229 THR A CA 1
ATOM 1789 C C . THR A 1 229 ? 2.087 6.867 -1.514 1.00 98.12 229 THR A C 1
ATOM 1791 O O . THR A 1 229 ? 1.901 5.878 -2.210 1.00 98.12 229 THR A O 1
ATOM 1794 N N . LEU A 1 230 ? 2.441 6.797 -0.238 1.00 98.50 230 LEU A N 1
ATOM 1795 C CA . LEU A 1 230 ? 2.493 5.567 0.541 1.00 98.50 230 LEU A CA 1
ATOM 1796 C C . LEU A 1 230 ? 1.251 5.465 1.411 1.00 98.50 230 LEU A C 1
ATOM 1798 O O . LEU A 1 230 ? 0.779 6.483 1.918 1.00 98.50 230 LEU A O 1
ATOM 1802 N N . ARG A 1 231 ? 0.784 4.244 1.642 1.00 98.38 231 ARG A N 1
ATOM 1803 C CA . ARG A 1 231 ? -0.289 3.919 2.575 1.00 98.38 231 ARG A CA 1
ATOM 1804 C C . ARG A 1 231 ? 0.150 2.754 3.455 1.00 98.38 231 ARG A C 1
ATOM 1806 O O . ARG A 1 231 ? 0.539 1.702 2.949 1.00 98.38 231 ARG A O 1
ATOM 1813 N N . PHE A 1 232 ? 0.114 2.960 4.765 1.00 98.56 232 PHE A N 1
ATOM 1814 C CA . PHE A 1 232 ? 0.510 1.964 5.760 1.00 98.56 232 PHE A CA 1
ATOM 1815 C C . PHE A 1 232 ? -0.735 1.311 6.340 1.00 98.56 232 PHE A C 1
ATOM 1817 O O . PHE A 1 232 ? -1.629 2.012 6.817 1.00 98.56 232 PHE A O 1
ATOM 1824 N N . LEU A 1 233 ? -0.791 -0.016 6.273 1.00 97.69 233 LEU A N 1
ATOM 1825 C CA . LEU A 1 233 ? -1.901 -0.803 6.788 1.00 97.69 233 LEU A CA 1
ATOM 1826 C C . LEU A 1 233 ? -1.425 -1.681 7.935 1.00 97.69 233 LEU A C 1
ATOM 1828 O O . LEU A 1 233 ? -0.366 -2.310 7.867 1.00 97.69 233 LEU A O 1
ATOM 1832 N N . GLU A 1 234 ? -2.268 -1.784 8.948 1.00 95.06 234 GLU A N 1
ATOM 1833 C CA . GLU A 1 234 ? -2.147 -2.748 10.032 1.00 95.06 234 GLU A CA 1
ATOM 1834 C C . GLU A 1 234 ? -3.395 -3.641 10.095 1.00 95.06 234 GLU A C 1
ATOM 1836 O O . GLU A 1 234 ? -4.269 -3.595 9.226 1.00 95.06 234 GLU A O 1
ATOM 1841 N N . ALA A 1 235 ? -3.485 -4.507 11.105 1.00 91.81 235 ALA A N 1
ATOM 1842 C CA . ALA A 1 235 ? -4.542 -5.515 11.185 1.00 91.81 235 ALA A CA 1
ATOM 1843 C C . ALA A 1 235 ? -5.967 -4.924 11.159 1.00 91.81 235 ALA A C 1
ATOM 1845 O O . ALA A 1 235 ? -6.864 -5.519 10.552 1.00 91.81 235 ALA A O 1
ATOM 1846 N N . SER A 1 236 ? -6.152 -3.778 11.820 1.00 91.19 236 SER A N 1
ATOM 1847 C CA . SER A 1 236 ? -7.407 -3.025 11.946 1.00 91.19 236 SER A CA 1
ATOM 1848 C C . SER A 1 236 ? -7.769 -2.234 10.684 1.00 91.19 236 SER A C 1
ATOM 1850 O O . SER A 1 236 ? -8.925 -1.835 10.536 1.00 91.19 236 SER A O 1
ATOM 1852 N N . SER A 1 237 ? -6.812 -2.010 9.778 1.00 95.12 237 SER A N 1
ATOM 1853 C CA . SER A 1 237 ? -7.015 -1.201 8.582 1.00 95.12 237 SER A CA 1
ATOM 1854 C C . SER A 1 237 ? -7.913 -1.898 7.558 1.00 95.12 237 SER A C 1
ATOM 1856 O O . SER A 1 237 ? -7.885 -3.122 7.365 1.00 95.12 237 SER A O 1
ATOM 1858 N N . SER A 1 238 ? -8.691 -1.092 6.837 1.00 94.38 238 SER A N 1
ATOM 1859 C CA . SER A 1 238 ? -9.421 -1.556 5.661 1.00 94.38 238 SER A CA 1
ATOM 1860 C C . SER A 1 238 ? -8.465 -1.798 4.497 1.00 94.38 238 SER A C 1
ATOM 1862 O O . SER A 1 238 ? -7.552 -1.012 4.254 1.00 94.38 238 SER A O 1
ATOM 1864 N N . ARG A 1 239 ? -8.713 -2.873 3.744 1.00 94.00 239 ARG A N 1
ATOM 1865 C CA . ARG A 1 239 ? -7.965 -3.208 2.522 1.00 94.00 239 ARG A CA 1
ATOM 1866 C C . ARG A 1 239 ? -8.602 -2.613 1.263 1.00 94.00 239 ARG A C 1
ATOM 1868 O O . ARG A 1 239 ? -8.038 -2.735 0.187 1.00 94.00 239 ARG A O 1
ATOM 1875 N N . ASN A 1 240 ? -9.740 -1.927 1.394 1.00 95.06 240 ASN A N 1
ATOM 1876 C CA . ASN A 1 240 ? -10.326 -1.176 0.290 1.00 95.06 240 ASN A CA 1
ATOM 1877 C C . ASN A 1 240 ? -9.543 0.130 0.073 1.00 95.06 240 ASN A C 1
ATOM 1879 O O . ASN A 1 240 ? -9.636 1.077 0.861 1.00 95.06 240 ASN A O 1
ATOM 1883 N N . MET A 1 241 ? -8.789 0.184 -1.021 1.00 94.75 241 MET A N 1
ATOM 1884 C CA . MET A 1 241 ? -7.882 1.270 -1.374 1.00 94.75 241 MET A CA 1
ATOM 1885 C C . MET A 1 241 ? -8.581 2.552 -1.841 1.00 94.75 241 MET A C 1
ATOM 1887 O O . MET A 1 241 ? -7.942 3.603 -1.902 1.00 94.75 241 MET A O 1
ATOM 1891 N N . THR A 1 242 ? -9.890 2.515 -2.103 1.00 93.06 242 THR A N 1
ATOM 1892 C CA . THR A 1 242 ? -10.663 3.711 -2.495 1.00 93.06 242 THR A CA 1
ATOM 1893 C C . THR A 1 242 ? -11.163 4.536 -1.314 1.00 93.06 242 THR A C 1
ATOM 1895 O O . THR A 1 242 ? -11.521 5.702 -1.481 1.00 93.06 242 THR A O 1
ATOM 1898 N N . LEU A 1 243 ? -11.167 3.961 -0.108 1.00 95.50 243 LEU A N 1
ATOM 1899 C CA . LEU A 1 243 ? -11.561 4.677 1.101 1.00 95.50 243 LEU A CA 1
ATOM 1900 C C . LEU A 1 243 ? -10.565 5.799 1.429 1.00 95.50 243 LEU A C 1
ATOM 1902 O O . LEU A 1 243 ? -9.363 5.698 1.148 1.00 95.50 243 LEU A O 1
ATOM 1906 N N . SER A 1 244 ? -11.068 6.864 2.065 1.00 95.81 244 SER A N 1
ATOM 1907 C CA . SER A 1 244 ? -10.207 7.900 2.642 1.00 95.81 244 SER A CA 1
ATOM 1908 C C . SER A 1 244 ? -9.341 7.309 3.754 1.00 95.81 244 SER A C 1
ATOM 1910 O O . SER A 1 244 ? -9.697 6.292 4.356 1.00 95.81 244 SER A O 1
ATOM 1912 N N . LYS A 1 245 ? -8.219 7.963 4.067 1.00 95.31 245 LYS A N 1
ATOM 1913 C CA . LYS A 1 245 ? -7.300 7.481 5.105 1.00 95.31 245 LYS A CA 1
ATOM 1914 C C . LYS A 1 245 ? -7.967 7.334 6.482 1.00 95.31 245 LYS A C 1
ATOM 1916 O O . LYS A 1 245 ? -7.660 6.404 7.218 1.00 95.31 245 LYS A O 1
ATOM 1921 N N . GLU A 1 246 ? -8.932 8.198 6.801 1.00 93.56 246 GLU A N 1
ATOM 1922 C CA . GLU A 1 246 ? -9.699 8.148 8.050 1.00 93.56 246 GLU A CA 1
ATOM 1923 C C . GLU A 1 246 ? -10.675 6.968 8.058 1.00 93.56 246 GLU A C 1
ATOM 1925 O O . GLU A 1 246 ? -10.751 6.236 9.039 1.00 93.56 246 GLU A O 1
ATOM 1930 N N . ALA A 1 247 ? -11.401 6.753 6.956 1.00 94.06 247 ALA A N 1
ATOM 1931 C CA . ALA A 1 247 ? -12.358 5.653 6.841 1.00 94.06 247 ALA A CA 1
ATOM 1932 C C . ALA A 1 247 ? -11.670 4.281 6.776 1.00 94.06 247 ALA A C 1
ATOM 1934 O O . ALA A 1 247 ? -12.235 3.284 7.221 1.00 94.06 247 ALA A O 1
ATOM 1935 N N . ALA A 1 248 ? -10.457 4.228 6.222 1.00 94.56 248 ALA A N 1
ATOM 1936 C CA . ALA A 1 248 ? -9.652 3.017 6.158 1.00 94.56 248 ALA A CA 1
ATOM 1937 C C . ALA A 1 248 ? -8.827 2.753 7.427 1.00 94.56 248 ALA A C 1
ATOM 1939 O O . ALA A 1 248 ? -8.267 1.665 7.530 1.00 94.56 248 ALA A O 1
ATOM 1940 N N . ASN A 1 249 ? -8.757 3.702 8.370 1.00 93.88 249 ASN A N 1
ATOM 1941 C CA . ASN A 1 249 ? -7.865 3.657 9.532 1.00 93.88 249 ASN A CA 1
ATOM 1942 C C . ASN A 1 249 ? -6.408 3.361 9.125 1.00 93.88 249 ASN A C 1
ATOM 1944 O O . ASN A 1 249 ? -5.837 2.324 9.465 1.00 93.88 249 ASN A O 1
ATOM 1948 N N . VAL A 1 250 ? -5.837 4.253 8.313 1.00 97.12 250 VAL A N 1
ATOM 1949 C CA . VAL A 1 250 ? -4.472 4.148 7.772 1.00 97.12 250 VAL A CA 1
ATOM 1950 C C . VAL A 1 250 ? -3.737 5.477 7.881 1.00 97.12 250 VAL A C 1
ATOM 1952 O O . VAL A 1 250 ? -4.345 6.547 7.952 1.00 97.12 250 VAL A O 1
ATOM 1955 N N . THR A 1 251 ? -2.413 5.415 7.791 1.00 97.94 251 THR A N 1
ATOM 1956 C CA . THR A 1 251 ? -1.577 6.596 7.555 1.00 97.94 251 THR A CA 1
ATOM 1957 C C . THR A 1 251 ? -1.166 6.651 6.093 1.00 97.94 251 THR A C 1
ATOM 1959 O O . THR A 1 251 ? -0.723 5.653 5.524 1.00 97.94 251 THR A O 1
ATOM 1962 N N . GLU A 1 252 ? -1.272 7.838 5.496 1.00 98.00 252 GLU A N 1
ATOM 1963 C CA . GLU A 1 252 ? -0.736 8.119 4.166 1.00 98.00 252 GLU A CA 1
ATOM 1964 C C . GLU A 1 252 ? 0.401 9.135 4.233 1.00 98.00 252 GLU A C 1
ATOM 1966 O O . GLU A 1 252 ? 0.296 10.155 4.921 1.00 98.00 252 GLU A O 1
ATOM 1971 N N . LEU A 1 253 ? 1.471 8.877 3.480 1.00 97.81 253 LEU A N 1
ATOM 1972 C CA . LEU A 1 253 ? 2.597 9.792 3.319 1.00 97.81 253 LEU A CA 1
ATOM 1973 C C . LEU A 1 253 ? 2.795 10.123 1.846 1.00 97.81 253 LEU A C 1
ATOM 1975 O O . LEU A 1 253 ? 2.943 9.231 1.018 1.00 97.81 253 LEU A O 1
ATOM 1979 N N . THR A 1 254 ? 2.876 11.413 1.535 1.00 97.50 254 THR A N 1
ATOM 1980 C CA . THR A 1 254 ? 3.144 11.890 0.179 1.00 97.50 254 THR A CA 1
ATOM 1981 C C . THR A 1 254 ? 4.560 12.444 0.073 1.00 97.50 254 THR A C 1
ATOM 1983 O O . THR A 1 254 ? 5.017 13.200 0.936 1.00 97.50 254 THR A O 1
ATOM 1986 N N . ARG A 1 255 ? 5.249 12.106 -1.016 1.00 97.94 255 ARG A N 1
ATOM 1987 C CA . ARG A 1 255 ? 6.544 12.665 -1.384 1.00 97.94 255 ARG A CA 1
ATOM 1988 C C . ARG A 1 255 ? 6.545 13.127 -2.831 1.00 97.94 255 ARG A C 1
ATOM 1990 O O . ARG A 1 255 ? 6.340 12.325 -3.733 1.00 97.94 255 ARG A O 1
ATOM 1997 N N . ASN A 1 256 ? 6.873 14.394 -3.045 1.00 97.81 256 ASN A N 1
ATOM 1998 C CA . ASN A 1 256 ? 7.119 14.927 -4.38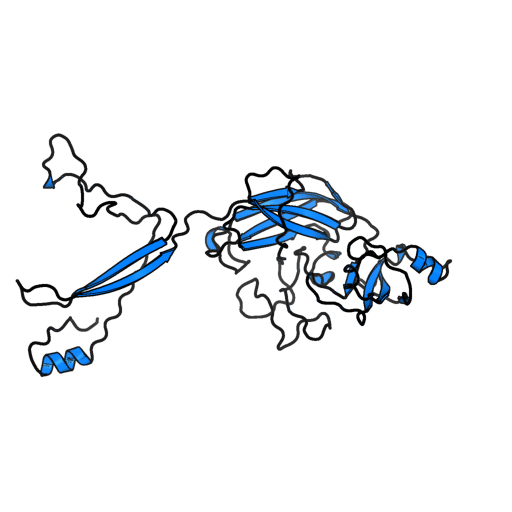0 1.00 97.81 256 ASN A CA 1
ATOM 1999 C C . ASN A 1 256 ? 8.602 14.790 -4.724 1.00 97.81 256 ASN A C 1
ATOM 2001 O O . ASN A 1 256 ? 9.462 15.083 -3.890 1.00 97.81 256 ASN A O 1
ATOM 2005 N N . VAL A 1 257 ? 8.899 14.354 -5.941 1.00 97.19 257 VAL A N 1
ATOM 2006 C CA . VAL A 1 257 ? 10.255 14.129 -6.453 1.00 97.19 257 VAL A CA 1
ATOM 2007 C C . VAL A 1 257 ? 10.411 14.769 -7.826 1.00 97.19 257 VAL A C 1
ATOM 2009 O O . VAL A 1 257 ? 9.442 14.896 -8.571 1.00 97.19 257 VAL A O 1
ATOM 2012 N N . GLU A 1 258 ? 11.633 15.164 -8.166 1.00 96.94 258 GLU A N 1
ATOM 2013 C CA . GLU A 1 258 ? 11.970 15.589 -9.523 1.00 96.94 258 GLU A CA 1
ATOM 2014 C C . GLU A 1 258 ? 12.450 14.389 -10.335 1.00 96.94 258 GLU A C 1
ATOM 2016 O O . GLU A 1 258 ? 13.373 13.687 -9.918 1.00 96.94 258 GLU A O 1
ATOM 2021 N N . THR A 1 259 ? 11.861 14.168 -11.506 1.00 94.69 259 THR A N 1
ATOM 2022 C CA . THR A 1 259 ? 12.182 13.013 -12.347 1.00 94.69 259 THR A CA 1
ATOM 2023 C C . THR A 1 259 ? 13.333 13.343 -13.301 1.00 94.69 259 THR A C 1
ATOM 2025 O O . THR A 1 259 ? 13.396 14.425 -13.899 1.00 94.69 259 THR A O 1
ATOM 2028 N N . ARG A 1 260 ? 14.305 12.431 -13.385 1.00 92.38 260 ARG A N 1
ATOM 2029 C CA . ARG A 1 260 ? 15.466 12.444 -14.294 1.00 92.38 260 ARG A CA 1
ATOM 2030 C C . ARG A 1 260 ? 15.689 11.038 -14.855 1.00 92.38 260 ARG A C 1
ATOM 2032 O O . ARG A 1 260 ? 16.747 10.432 -14.671 1.00 92.38 260 ARG A O 1
ATOM 2039 N N . GLY A 1 261 ? 14.640 10.481 -15.449 1.00 85.44 261 GLY A N 1
ATOM 2040 C CA . GLY A 1 261 ? 14.665 9.154 -16.050 1.00 85.44 261 GLY A CA 1
ATOM 2041 C C . GLY A 1 261 ? 15.587 9.057 -17.267 1.00 85.44 261 GLY A C 1
ATOM 2042 O O . GLY A 1 261 ? 16.076 10.059 -17.793 1.00 85.44 261 GLY A O 1
ATOM 2043 N N . SER A 1 262 ? 15.817 7.830 -17.729 1.00 80.44 262 SER A N 1
ATOM 2044 C CA . SER A 1 262 ? 16.551 7.562 -18.971 1.00 80.44 262 SER A CA 1
ATOM 2045 C C . SER A 1 262 ? 15.619 7.580 -20.188 1.00 80.44 262 SER A C 1
ATOM 2047 O O . SER A 1 262 ? 14.515 7.038 -20.134 1.00 80.44 262 SER A O 1
ATOM 2049 N N . ALA A 1 263 ? 16.089 8.142 -21.309 1.00 68.38 263 ALA A N 1
ATOM 2050 C CA . ALA A 1 263 ? 15.431 8.009 -22.616 1.00 68.38 263 ALA A CA 1
ATOM 2051 C C . ALA A 1 263 ? 15.468 6.563 -23.142 1.00 68.38 263 ALA A C 1
ATOM 2053 O O . ALA A 1 263 ? 14.637 6.150 -23.947 1.00 68.38 263 ALA A O 1
ATOM 2054 N N . GLU A 1 264 ? 16.446 5.791 -22.678 1.00 73.69 264 GLU A N 1
ATOM 2055 C CA . GLU A 1 264 ? 16.691 4.415 -23.075 1.00 73.69 264 GLU A CA 1
ATOM 2056 C C . GLU A 1 264 ? 16.143 3.501 -21.971 1.00 73.69 264 GLU A C 1
ATOM 2058 O O . GLU A 1 264 ? 16.827 3.208 -20.988 1.00 73.69 264 GLU A O 1
ATOM 2063 N N . ARG A 1 265 ? 14.861 3.129 -22.090 1.00 72.25 265 ARG A N 1
ATOM 2064 C CA . ARG A 1 265 ? 14.138 2.287 -21.121 1.00 72.25 265 ARG A CA 1
ATOM 2065 C C . ARG A 1 265 ? 14.286 0.809 -21.479 1.00 72.25 265 ARG A C 1
ATOM 2067 O O . ARG A 1 265 ? 13.962 0.431 -22.597 1.00 72.25 265 ARG A O 1
ATOM 2074 N N . ILE A 1 266 ? 14.725 -0.027 -20.544 1.00 79.19 266 ILE A N 1
ATOM 2075 C CA . ILE A 1 266 ? 14.706 -1.489 -20.694 1.00 79.19 266 ILE A CA 1
ATOM 2076 C C . ILE A 1 266 ? 13.596 -2.024 -19.792 1.00 79.19 266 ILE A C 1
ATOM 2078 O O . ILE A 1 266 ? 13.571 -1.704 -18.607 1.00 79.19 266 ILE A O 1
ATOM 2082 N N . LEU A 1 267 ? 12.684 -2.807 -20.360 1.00 78.19 267 LEU A N 1
ATOM 2083 C CA . LEU A 1 267 ? 11.528 -3.378 -19.674 1.00 78.19 267 LEU A CA 1
ATOM 2084 C C . LEU A 1 267 ? 11.689 -4.893 -19.599 1.00 78.19 267 LEU A C 1
ATOM 2086 O O . LEU A 1 267 ? 12.121 -5.513 -20.568 1.00 78.19 267 LEU A O 1
ATOM 2090 N N . ILE A 1 268 ? 11.307 -5.505 -18.485 1.00 80.25 268 ILE A N 1
ATOM 2091 C CA . ILE A 1 268 ? 11.091 -6.952 -18.448 1.00 80.25 268 ILE A CA 1
ATOM 2092 C C . ILE A 1 268 ? 9.642 -7.171 -18.880 1.00 80.25 268 ILE A C 1
ATOM 2094 O O . ILE A 1 268 ? 8.729 -6.663 -18.240 1.00 80.25 268 ILE A O 1
ATOM 2098 N N . GLY A 1 269 ? 9.450 -7.853 -20.007 1.00 75.12 269 GLY A N 1
ATOM 2099 C CA . GLY A 1 269 ? 8.127 -8.256 -20.476 1.00 75.12 269 GLY A CA 1
ATOM 2100 C C . GLY A 1 269 ? 7.636 -9.497 -19.736 1.00 75.12 269 GLY A C 1
ATOM 2101 O O . GLY A 1 269 ? 6.487 -9.535 -19.321 1.00 75.12 269 GLY A O 1
ATOM 2102 N N . PHE A 1 270 ? 8.516 -10.490 -19.548 1.00 79.50 270 PHE A N 1
ATOM 2103 C CA . PHE A 1 270 ? 8.201 -11.748 -18.861 1.00 79.50 270 PHE A CA 1
ATOM 2104 C C . PHE A 1 270 ? 9.446 -12.322 -18.158 1.00 79.50 270 PHE A C 1
ATOM 2106 O O . PHE A 1 270 ? 10.493 -12.378 -18.808 1.00 79.50 270 PHE A O 1
ATOM 2113 N N . PRO A 1 271 ? 9.379 -12.772 -16.889 1.00 78.56 271 PRO A N 1
ATOM 2114 C CA . PRO A 1 271 ? 8.209 -12.713 -16.008 1.00 78.56 271 PRO A CA 1
ATOM 2115 C C . PRO A 1 271 ? 7.829 -11.260 -15.691 1.00 78.56 271 PRO A C 1
ATOM 2117 O O . PRO A 1 271 ? 8.696 -10.388 -15.649 1.00 78.56 271 PRO A O 1
ATOM 2120 N N . ALA A 1 272 ? 6.534 -10.992 -15.555 1.00 67.62 272 ALA A N 1
ATOM 2121 C CA . ALA A 1 272 ? 6.016 -9.624 -15.502 1.00 67.62 272 ALA A CA 1
ATOM 2122 C C . ALA A 1 272 ? 5.868 -9.106 -14.066 1.00 67.62 272 ALA A C 1
ATOM 2124 O O . ALA A 1 272 ? 5.859 -7.891 -13.852 1.00 67.62 272 ALA A O 1
ATOM 2125 N N . ASN A 1 273 ? 5.765 -10.011 -13.087 1.00 64.88 273 ASN A N 1
ATOM 2126 C CA . ASN A 1 273 ? 5.424 -9.662 -11.716 1.00 64.88 273 ASN A CA 1
ATOM 2127 C C . ASN A 1 273 ? 6.562 -9.987 -10.746 1.00 64.88 273 ASN A C 1
ATOM 2129 O O . ASN A 1 273 ? 7.279 -10.981 -10.885 1.00 64.88 273 ASN A O 1
ATOM 2133 N N . ASP A 1 274 ? 6.701 -9.154 -9.714 1.00 60.09 274 ASP A N 1
ATOM 2134 C CA . ASP A 1 274 ? 7.578 -9.469 -8.589 1.00 60.09 274 ASP A CA 1
ATOM 2135 C C . ASP A 1 274 ? 7.032 -10.692 -7.834 1.00 60.09 274 ASP A C 1
ATOM 2137 O O . ASP A 1 274 ? 5.842 -10.770 -7.524 1.00 60.09 274 ASP A O 1
ATOM 2141 N N . GLY A 1 275 ? 7.906 -11.658 -7.550 1.00 63.47 275 GLY A N 1
ATOM 2142 C CA . GLY A 1 275 ? 7.531 -12.937 -6.939 1.00 63.47 275 GLY A CA 1
ATOM 2143 C C . GLY A 1 275 ? 7.124 -14.049 -7.914 1.00 63.47 275 GLY A C 1
ATOM 2144 O O . GLY A 1 275 ? 6.866 -15.163 -7.450 1.00 63.47 275 GLY A O 1
ATOM 2145 N N . ASP A 1 276 ? 7.115 -13.802 -9.230 1.00 67.50 276 ASP A N 1
ATOM 2146 C CA . ASP A 1 276 ? 6.953 -14.864 -10.229 1.00 67.50 276 ASP A CA 1
ATOM 2147 C C . ASP A 1 276 ? 8.050 -15.933 -10.058 1.00 67.50 276 ASP A C 1
ATOM 2149 O O . ASP A 1 276 ? 9.246 -15.638 -9.961 1.00 67.50 276 ASP A O 1
ATOM 2153 N N . VAL A 1 277 ? 7.639 -17.204 -10.014 1.00 73.62 277 VAL A N 1
ATOM 2154 C CA . VAL A 1 277 ? 8.564 -18.337 -9.896 1.00 73.62 277 VAL A CA 1
ATOM 2155 C C . VAL A 1 277 ? 9.015 -18.749 -11.289 1.00 73.62 277 VAL A C 1
ATOM 2157 O O . VAL A 1 277 ? 8.204 -19.141 -12.126 1.00 73.62 277 VAL A O 1
ATOM 2160 N N . VAL A 1 278 ? 10.323 -18.699 -11.516 1.00 80.25 278 VAL A N 1
ATOM 2161 C CA . VAL A 1 278 ? 10.965 -19.099 -12.769 1.00 80.25 278 VAL A CA 1
ATOM 2162 C C . VAL A 1 278 ? 11.995 -20.198 -12.511 1.00 80.25 278 VAL A C 1
ATOM 2164 O O . VAL A 1 278 ? 12.616 -20.236 -11.447 1.00 80.25 278 VAL A O 1
ATOM 2167 N N . ASP A 1 279 ? 12.171 -21.100 -13.475 1.00 81.12 279 ASP A N 1
ATOM 2168 C CA . ASP A 1 279 ? 13.145 -22.194 -13.432 1.00 81.12 279 ASP A CA 1
ATOM 2169 C C . ASP A 1 279 ? 14.095 -22.155 -14.645 1.00 81.12 279 ASP A C 1
ATOM 2171 O O . ASP A 1 279 ? 14.087 -21.206 -15.431 1.00 81.12 279 ASP A O 1
ATOM 2175 N N . ASP A 1 280 ? 14.938 -23.178 -14.792 1.00 83.88 280 ASP A N 1
ATOM 2176 C CA . ASP A 1 280 ? 15.896 -23.298 -15.898 1.00 83.88 280 ASP A CA 1
ATOM 2177 C C . ASP A 1 280 ? 15.267 -23.639 -17.257 1.00 83.88 280 ASP A C 1
ATOM 2179 O O . ASP A 1 280 ? 15.964 -23.660 -18.272 1.00 83.88 280 ASP A O 1
ATOM 2183 N N . ASN A 1 281 ? 13.953 -23.867 -17.309 1.00 85.69 281 ASN A N 1
ATOM 2184 C CA . ASN A 1 281 ? 13.204 -24.013 -18.556 1.00 85.69 281 ASN A CA 1
ATOM 2185 C C . ASN A 1 281 ? 12.542 -22.698 -18.988 1.00 85.69 281 ASN A C 1
ATOM 2187 O O . ASN A 1 281 ? 11.933 -22.634 -20.060 1.00 85.69 281 ASN A O 1
ATOM 2191 N N . TYR A 1 282 ? 12.656 -21.646 -18.177 1.00 86.56 282 TYR A N 1
ATOM 2192 C CA . TYR A 1 282 ? 12.049 -20.356 -18.451 1.00 86.56 282 TYR A CA 1
ATOM 2193 C C . TYR A 1 282 ? 12.933 -19.490 -19.359 1.00 86.56 282 TYR A C 1
ATOM 2195 O O . TYR A 1 282 ? 14.149 -19.400 -19.185 1.00 86.56 282 TYR A O 1
ATOM 2203 N N . VAL A 1 283 ? 12.317 -18.792 -20.316 1.00 89.50 283 VAL A N 1
ATOM 2204 C CA . VAL A 1 283 ? 12.994 -17.802 -21.167 1.00 89.50 283 VAL A CA 1
ATOM 2205 C C . VAL A 1 283 ? 12.466 -16.420 -20.823 1.00 89.50 283 VAL A C 1
ATOM 2207 O O . VAL A 1 283 ? 11.346 -16.063 -21.184 1.00 89.50 283 VAL A O 1
ATOM 2210 N N . MET A 1 284 ? 13.294 -15.632 -20.142 1.00 89.25 284 MET A N 1
ATOM 2211 C CA . MET A 1 284 ? 12.981 -14.250 -19.812 1.00 89.25 284 MET A CA 1
ATOM 2212 C C . MET A 1 284 ? 12.944 -13.400 -21.086 1.00 89.25 284 MET A C 1
ATOM 2214 O O . MET A 1 284 ? 13.838 -13.476 -21.931 1.00 89.25 284 MET A O 1
ATOM 2218 N N . GLN A 1 285 ? 11.912 -12.574 -21.216 1.00 90.50 285 GLN A N 1
ATOM 2219 C CA . GLN A 1 285 ? 11.712 -11.665 -22.336 1.00 90.50 285 GLN A CA 1
ATOM 2220 C C . GLN A 1 285 ? 11.954 -10.237 -21.865 1.00 90.50 285 GLN A C 1
ATOM 2222 O O . GLN A 1 285 ? 11.249 -9.726 -20.998 1.00 90.50 285 GLN A O 1
ATOM 2227 N N . VAL A 1 286 ? 12.957 -9.589 -22.446 1.00 89.94 286 VAL A N 1
ATOM 2228 C CA . VAL A 1 286 ? 13.367 -8.224 -22.118 1.00 89.94 286 VAL A CA 1
ATOM 2229 C C . VAL A 1 286 ? 13.138 -7.341 -23.333 1.00 89.94 286 VAL A C 1
ATOM 2231 O O . VAL A 1 286 ? 13.670 -7.605 -24.407 1.00 89.94 286 VAL A O 1
ATOM 2234 N N . TRP A 1 287 ? 12.368 -6.273 -23.189 1.00 88.50 287 TRP A N 1
ATOM 2235 C CA . TRP A 1 287 ? 12.140 -5.305 -24.251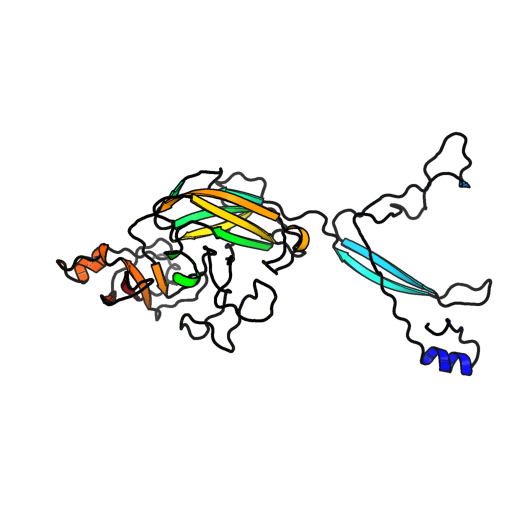 1.00 88.50 287 TRP A CA 1
ATOM 2236 C C . TRP A 1 287 ? 13.110 -4.135 -24.131 1.00 88.50 287 TRP A C 1
ATOM 2238 O O . TRP A 1 287 ? 13.238 -3.516 -23.076 1.00 88.50 287 TRP A O 1
ATOM 2248 N N . PHE A 1 288 ? 13.787 -3.810 -25.229 1.00 88.38 288 PHE A N 1
ATOM 2249 C CA . PHE A 1 288 ? 14.696 -2.669 -25.313 1.00 88.38 288 PHE A CA 1
ATOM 2250 C C . PHE A 1 288 ? 14.314 -1.762 -26.490 1.00 88.38 288 PHE A C 1
ATOM 2252 O O . PHE A 1 288 ? 13.787 -2.252 -27.493 1.00 88.38 288 PHE A O 1
ATOM 2259 N N . PRO A 1 289 ? 14.538 -0.440 -26.406 1.00 87.44 289 PRO A N 1
ATOM 2260 C CA . PRO A 1 289 ? 14.035 0.495 -27.397 1.00 87.44 289 PRO A CA 1
ATOM 2261 C C . PRO A 1 289 ? 14.732 0.275 -28.732 1.00 87.44 289 PRO A C 1
ATOM 2263 O O . PRO A 1 289 ? 15.940 0.026 -28.783 1.00 87.44 289 PRO A O 1
ATOM 2266 N N . LYS A 1 290 ? 14.002 0.456 -29.833 1.00 88.25 290 LYS A N 1
ATOM 2267 C CA . LYS A 1 290 ? 14.576 0.362 -31.184 1.00 88.25 290 LYS A CA 1
ATOM 2268 C C . LYS A 1 290 ? 15.750 1.321 -31.405 1.00 88.25 290 LYS A C 1
ATOM 2270 O O . LYS A 1 290 ? 16.642 1.010 -32.185 1.00 88.25 290 LYS A O 1
ATOM 2275 N N . SER A 1 291 ? 15.796 2.443 -30.685 1.00 85.75 291 SER A N 1
ATOM 2276 C CA . SER A 1 291 ? 16.918 3.391 -30.710 1.00 85.75 291 SER A CA 1
ATOM 2277 C C . SER A 1 291 ? 18.236 2.818 -30.172 1.00 85.75 291 SER A C 1
ATOM 2279 O O . SER A 1 291 ? 19.296 3.278 -30.589 1.00 85.75 291 SER A O 1
ATOM 2281 N N . LEU A 1 292 ? 18.194 1.803 -29.299 1.00 87.00 292 LEU A N 1
ATOM 2282 C CA . LEU A 1 292 ? 19.389 1.083 -28.837 1.00 87.00 292 LEU A CA 1
ATOM 2283 C C . LEU A 1 292 ? 19.887 0.049 -29.853 1.00 87.00 292 LEU A C 1
ATOM 2285 O O . LEU A 1 292 ? 21.015 -0.439 -29.740 1.00 87.00 292 LEU A O 1
ATOM 2289 N N . SER A 1 293 ? 19.056 -0.302 -30.838 1.00 86.75 293 SER A N 1
ATOM 2290 C CA . SER A 1 293 ? 19.409 -1.237 -31.899 1.00 86.75 293 SER A CA 1
ATOM 2291 C C . SER A 1 293 ? 20.381 -0.608 -32.888 1.00 86.75 293 SER A C 1
ATOM 2293 O O . SER A 1 293 ? 20.229 0.543 -33.294 1.00 86.75 293 SER A O 1
ATOM 2295 N N . ASN A 1 294 ? 21.370 -1.380 -33.334 1.00 84.69 294 ASN A N 1
ATOM 2296 C CA . ASN A 1 294 ? 22.250 -0.978 -34.421 1.00 84.69 294 ASN A CA 1
ATOM 2297 C C . ASN A 1 294 ? 22.241 -2.046 -35.515 1.00 84.69 294 ASN A C 1
ATOM 2299 O O . ASN A 1 294 ? 22.886 -3.081 -35.391 1.00 84.69 294 ASN A O 1
ATOM 2303 N N . MET A 1 295 ? 21.557 -1.756 -36.622 1.00 78.62 295 MET A N 1
ATOM 2304 C CA . MET A 1 295 ? 21.453 -2.669 -37.767 1.00 78.62 295 MET A CA 1
ATOM 2305 C C . MET A 1 295 ? 22.781 -2.890 -38.515 1.00 78.62 295 MET A C 1
ATOM 2307 O O . MET A 1 295 ? 22.842 -3.720 -39.415 1.00 78.62 295 MET A O 1
ATOM 2311 N N . SER A 1 296 ? 23.840 -2.148 -38.175 1.00 89.31 296 SER A N 1
ATOM 2312 C CA . SER A 1 296 ? 25.164 -2.281 -38.799 1.00 89.31 296 SER A CA 1
ATOM 2313 C C . SER A 1 296 ? 26.057 -3.322 -38.117 1.00 89.31 296 SER A C 1
ATOM 2315 O O . SER A 1 296 ? 27.183 -3.528 -38.566 1.00 89.31 296 SER A O 1
ATOM 2317 N N . ILE A 1 297 ? 25.603 -3.945 -37.025 1.00 91.62 297 ILE A N 1
ATOM 2318 C CA . ILE A 1 297 ? 26.354 -4.981 -36.306 1.00 91.62 297 ILE A CA 1
ATOM 2319 C C . ILE A 1 297 ? 25.558 -6.289 -36.284 1.00 91.62 297 ILE A C 1
ATOM 2321 O O . ILE A 1 297 ? 24.337 -6.282 -36.430 1.00 91.62 297 ILE A O 1
ATOM 2325 N N . SER A 1 298 ? 26.242 -7.424 -36.123 1.00 94.38 298 SER A N 1
ATOM 2326 C CA . SER A 1 298 ? 25.568 -8.723 -36.030 1.00 94.38 298 SER A CA 1
ATOM 2327 C C . SER A 1 298 ? 24.747 -8.841 -34.745 1.00 94.38 298 SER A C 1
ATOM 2329 O O . SER A 1 298 ? 25.040 -8.189 -33.741 1.00 94.38 298 SER A O 1
ATOM 2331 N N . GLU A 1 299 ? 23.767 -9.745 -34.728 1.00 93.44 299 GLU A N 1
ATOM 2332 C CA . GLU A 1 299 ? 22.984 -10.037 -33.519 1.00 93.44 299 GLU A CA 1
ATOM 2333 C C . GLU A 1 299 ? 23.883 -10.427 -32.335 1.00 93.44 299 GLU A C 1
ATOM 2335 O O . GLU A 1 299 ? 23.710 -9.921 -31.232 1.00 93.44 299 GLU A O 1
ATOM 2340 N N . SER A 1 300 ? 24.928 -11.230 -32.565 1.00 93.19 300 SER A N 1
ATOM 2341 C CA . SER A 1 300 ? 25.907 -11.582 -31.527 1.00 93.19 300 SER A CA 1
ATOM 2342 C C . SER A 1 300 ? 26.654 -10.366 -30.962 1.00 93.19 300 SER A C 1
ATOM 2344 O O . SER A 1 300 ? 26.912 -10.293 -29.759 1.00 93.19 300 SER A O 1
ATOM 2346 N N . GLN A 1 301 ? 26.971 -9.379 -31.806 1.00 94.31 301 GLN A N 1
ATOM 2347 C CA . GLN A 1 301 ? 27.570 -8.117 -31.375 1.00 94.31 301 GLN A CA 1
ATOM 2348 C C . GLN A 1 301 ? 26.554 -7.250 -30.622 1.00 94.31 301 GLN A C 1
ATOM 2350 O O . GLN A 1 301 ? 26.930 -6.611 -29.640 1.00 94.31 301 GLN A O 1
ATOM 2355 N N . MET A 1 302 ? 25.276 -7.256 -31.011 1.00 94.69 302 MET A N 1
ATOM 2356 C CA . MET A 1 302 ? 24.207 -6.608 -30.244 1.00 94.69 302 MET A CA 1
ATOM 2357 C C . MET A 1 302 ? 24.041 -7.245 -28.861 1.00 94.69 302 MET A C 1
ATOM 2359 O O . MET A 1 302 ? 24.103 -6.537 -27.860 1.00 94.69 302 MET A O 1
ATOM 2363 N N . ILE A 1 303 ? 23.922 -8.573 -28.791 1.00 94.12 303 ILE A N 1
ATOM 2364 C CA . ILE A 1 303 ? 23.807 -9.352 -27.549 1.00 94.12 303 ILE A CA 1
ATOM 2365 C C . ILE A 1 303 ? 24.976 -9.064 -26.596 1.00 94.12 303 ILE A C 1
ATOM 2367 O O . ILE A 1 303 ? 24.775 -8.929 -25.390 1.00 94.12 303 ILE A O 1
ATOM 2371 N N . SER A 1 304 ? 26.194 -8.881 -27.121 1.00 93.62 304 SER A N 1
ATOM 2372 C CA . SER A 1 304 ? 27.372 -8.560 -26.301 1.00 93.62 304 SER A CA 1
ATOM 2373 C C . SER A 1 304 ? 27.275 -7.236 -25.525 1.00 93.62 304 SER A C 1
ATOM 2375 O O . SER A 1 304 ? 28.002 -7.053 -24.549 1.00 93.62 304 SER A O 1
ATOM 2377 N N . ARG A 1 305 ? 26.367 -6.330 -25.918 1.00 91.31 305 ARG A N 1
ATOM 2378 C CA . ARG A 1 305 ? 26.127 -5.044 -25.240 1.00 91.31 305 ARG A CA 1
ATOM 2379 C C . ARG A 1 305 ? 25.243 -5.166 -24.002 1.00 91.31 305 ARG A C 1
ATOM 2381 O O . ARG A 1 305 ? 25.241 -4.258 -23.177 1.00 91.31 305 ARG A O 1
ATOM 2388 N N . PHE A 1 306 ? 24.510 -6.266 -23.863 1.00 91.25 306 PHE A N 1
ATOM 2389 C CA . PHE A 1 306 ? 23.645 -6.521 -22.717 1.00 91.25 306 PHE A CA 1
ATOM 2390 C C . PHE A 1 306 ? 24.380 -7.349 -21.666 1.00 91.25 306 PHE A C 1
ATOM 2392 O O . PHE A 1 306 ? 25.218 -8.194 -21.989 1.00 91.25 306 PHE A O 1
ATOM 2399 N N . THR A 1 307 ? 24.059 -7.116 -20.397 1.00 90.25 307 THR A N 1
ATOM 2400 C CA . THR A 1 307 ? 24.537 -7.923 -19.271 1.00 90.25 307 THR A CA 1
ATOM 2401 C C . THR A 1 307 ? 23.339 -8.286 -18.412 1.00 90.25 307 THR A C 1
ATOM 2403 O O . THR A 1 307 ? 22.544 -7.416 -18.074 1.00 90.25 307 THR A O 1
ATOM 2406 N N . PHE A 1 308 ? 23.229 -9.561 -18.059 1.00 87.56 308 PHE A N 1
ATOM 2407 C CA . PHE A 1 308 ? 22.252 -10.060 -17.103 1.00 87.56 308 PHE A CA 1
ATOM 2408 C C . PHE A 1 308 ? 23.017 -10.620 -15.912 1.00 87.56 308 PHE A C 1
ATOM 2410 O O . PHE A 1 308 ? 23.992 -11.356 -16.085 1.00 87.56 308 PHE A O 1
ATOM 2417 N N . SER A 1 309 ? 22.599 -10.244 -14.711 1.00 84.81 309 SER A N 1
ATOM 2418 C CA . SER A 1 309 ? 23.113 -10.816 -13.479 1.00 84.81 309 SER A CA 1
ATOM 2419 C C . SER A 1 309 ? 21.966 -11.373 -12.654 1.00 84.81 309 SER A C 1
ATOM 2421 O O . SER A 1 309 ? 20.897 -10.777 -12.560 1.00 84.81 309 SER A O 1
ATOM 2423 N N . ALA A 1 310 ? 22.211 -12.522 -12.039 1.00 78.88 310 ALA A N 1
ATOM 2424 C CA . ALA A 1 310 ? 21.303 -13.151 -11.097 1.00 78.88 310 ALA A CA 1
ATOM 2425 C C . ALA A 1 310 ? 22.066 -13.403 -9.797 1.00 78.88 310 ALA A C 1
ATOM 2427 O O . ALA A 1 310 ? 23.200 -13.885 -9.823 1.00 78.88 310 ALA A O 1
ATOM 2428 N N . GLN A 1 311 ? 21.477 -13.008 -8.662 1.00 75.44 311 GLN A N 1
ATOM 2429 C CA . GLN A 1 311 ? 22.118 -13.078 -7.338 1.00 75.44 311 GLN A CA 1
ATOM 2430 C C . GLN A 1 311 ? 23.516 -12.421 -7.296 1.00 75.44 311 GLN A C 1
ATOM 2432 O O . GLN A 1 311 ? 24.432 -12.906 -6.639 1.00 75.44 311 GLN A O 1
ATOM 2437 N N . GLY A 1 312 ? 23.708 -11.331 -8.047 1.00 76.69 312 GLY A N 1
ATOM 2438 C CA . GLY A 1 312 ? 24.992 -10.625 -8.135 1.00 76.69 312 GLY A CA 1
ATOM 2439 C C . GLY A 1 312 ? 26.041 -11.278 -9.047 1.00 76.69 312 GLY A C 1
ATOM 2440 O O . GLY A 1 312 ? 27.090 -10.679 -9.267 1.00 76.69 312 GLY A O 1
ATOM 2441 N N . ASN A 1 313 ? 25.759 -12.445 -9.633 1.00 80.56 313 ASN A N 1
ATOM 2442 C CA . ASN A 1 313 ? 26.651 -13.122 -10.574 1.00 80.56 313 ASN A CA 1
ATOM 2443 C C . ASN A 1 313 ? 26.231 -12.842 -12.016 1.00 80.56 313 ASN A C 1
ATOM 2445 O O . ASN A 1 313 ? 25.067 -13.036 -12.376 1.00 80.56 313 ASN A O 1
ATOM 2449 N N . VAL A 1 314 ? 27.178 -12.403 -12.847 1.00 85.94 314 VAL A N 1
ATOM 2450 C CA . VAL A 1 314 ? 26.952 -12.212 -14.286 1.00 85.94 314 VAL A CA 1
ATOM 2451 C C . VAL A 1 314 ? 26.741 -13.571 -14.942 1.00 85.94 314 VAL A C 1
ATOM 2453 O O . VAL A 1 314 ? 27.570 -14.465 -14.789 1.00 85.94 314 VAL A O 1
ATOM 2456 N N . GLN A 1 315 ? 25.643 -13.705 -15.676 1.00 88.56 315 GLN A N 1
ATOM 2457 C CA . GLN A 1 315 ? 25.312 -14.922 -16.405 1.00 88.56 315 GLN A CA 1
ATOM 2458 C C . GLN A 1 315 ? 25.948 -14.909 -17.795 1.00 88.56 315 GLN A C 1
ATOM 2460 O O . GLN A 1 315 ? 26.185 -13.846 -18.383 1.00 88.56 315 GLN A O 1
ATOM 2465 N N . ASP A 1 316 ? 26.241 -16.097 -18.322 1.00 89.31 316 ASP A N 1
ATOM 2466 C CA . ASP A 1 316 ? 26.693 -16.215 -19.700 1.00 89.31 316 ASP A CA 1
ATOM 2467 C C . ASP A 1 316 ? 25.551 -15.926 -20.692 1.00 89.31 316 ASP A C 1
ATOM 2469 O O . ASP A 1 316 ? 24.375 -15.834 -20.336 1.00 89.31 316 ASP A O 1
ATOM 2473 N N . ARG A 1 317 ? 25.924 -15.706 -21.956 1.00 92.38 317 ARG A N 1
ATOM 2474 C CA . ARG A 1 317 ? 24.993 -15.303 -23.022 1.00 92.38 317 ARG A CA 1
ATOM 2475 C C . ARG A 1 317 ? 24.547 -16.480 -23.896 1.00 92.38 317 ARG A C 1
ATOM 2477 O O . ARG A 1 317 ? 24.148 -16.281 -25.043 1.00 92.38 317 ARG A O 1
ATOM 2484 N N . THR A 1 318 ? 24.683 -17.711 -23.406 1.00 91.19 318 THR A N 1
ATOM 2485 C CA . THR A 1 318 ? 24.359 -18.917 -24.173 1.00 91.19 318 THR A CA 1
ATOM 2486 C C . THR A 1 318 ? 22.862 -18.980 -24.442 1.00 91.19 318 THR A C 1
ATOM 2488 O O . THR A 1 318 ? 22.045 -18.825 -23.542 1.00 91.19 318 THR A O 1
ATOM 2491 N N . GLY A 1 319 ? 22.495 -19.198 -25.705 1.00 91.88 319 GLY A N 1
ATOM 2492 C CA . GLY A 1 319 ? 21.095 -19.312 -26.120 1.00 91.88 319 GLY A CA 1
ATOM 2493 C C . GLY A 1 319 ? 20.319 -17.992 -26.154 1.00 91.88 319 GLY A C 1
ATOM 2494 O O . GLY A 1 319 ? 19.123 -18.022 -26.423 1.00 91.88 319 GLY A O 1
ATOM 2495 N N . TRP A 1 320 ? 20.967 -16.847 -25.914 1.00 96.25 320 TRP A N 1
ATOM 2496 C CA . TRP A 1 320 ? 20.313 -15.548 -26.066 1.00 96.25 320 TRP A CA 1
ATOM 2497 C C . TRP A 1 320 ? 19.999 -15.281 -27.538 1.00 96.25 320 TRP A C 1
ATOM 2499 O O . TRP A 1 320 ? 20.796 -15.620 -28.416 1.00 96.25 320 TRP A O 1
ATOM 2509 N N . SER A 1 321 ? 18.870 -14.628 -27.803 1.00 96.44 321 SER A N 1
ATOM 2510 C CA . SER A 1 321 ? 18.458 -14.245 -29.159 1.00 96.44 321 SER A CA 1
ATOM 2511 C C . SER A 1 321 ? 17.670 -12.942 -29.161 1.00 96.44 321 SER A C 1
ATOM 2513 O O . SER A 1 321 ? 16.996 -12.630 -28.177 1.00 96.44 321 SER A O 1
ATOM 2515 N N . ILE A 1 322 ? 17.697 -12.202 -30.269 1.00 96.06 322 ILE A N 1
ATOM 2516 C CA . ILE A 1 322 ? 16.909 -10.970 -30.427 1.00 96.06 322 ILE A CA 1
ATOM 2517 C C . ILE A 1 322 ? 15.811 -11.162 -31.481 1.00 96.06 322 ILE A C 1
ATOM 2519 O O . ILE A 1 322 ? 16.088 -11.526 -32.619 1.00 96.06 322 ILE A O 1
ATOM 2523 N N . ASP A 1 323 ? 14.561 -10.855 -31.126 1.00 94.19 323 ASP A N 1
ATOM 2524 C CA . ASP A 1 323 ? 13.473 -10.655 -32.085 1.00 94.19 323 ASP A CA 1
ATOM 2525 C C . ASP A 1 323 ? 13.331 -9.152 -32.387 1.00 94.19 323 ASP A C 1
ATOM 2527 O O . ASP A 1 323 ? 12.973 -8.341 -31.528 1.00 94.19 323 ASP A O 1
ATOM 2531 N N . TYR A 1 324 ? 13.629 -8.783 -33.634 1.00 93.56 324 TYR A N 1
ATOM 2532 C CA . TYR A 1 324 ? 13.597 -7.406 -34.128 1.00 93.56 324 TYR A CA 1
ATOM 2533 C C . TYR A 1 324 ? 12.207 -6.937 -34.600 1.00 93.56 324 TYR A C 1
ATOM 2535 O O . TYR A 1 324 ? 12.104 -5.889 -35.242 1.00 93.56 324 TYR A O 1
ATOM 2543 N N . LYS A 1 325 ? 11.135 -7.681 -34.304 1.00 92.44 325 LYS A N 1
ATOM 2544 C CA . LYS A 1 325 ? 9.749 -7.234 -34.523 1.00 92.44 325 LYS A CA 1
ATOM 2545 C C . LYS A 1 325 ? 9.350 -6.093 -33.571 1.00 92.44 325 LYS A C 1
ATOM 2547 O O . LYS A 1 325 ? 10.185 -5.457 -32.922 1.00 92.44 325 LYS A O 1
ATOM 2552 N N . ASP A 1 326 ? 8.052 -5.824 -33.558 1.00 89.81 326 ASP A N 1
ATOM 2553 C CA . ASP A 1 326 ? 7.384 -4.764 -32.826 1.00 89.81 326 ASP A CA 1
ATOM 2554 C C . ASP A 1 326 ? 6.879 -5.285 -31.478 1.00 89.81 326 ASP A C 1
ATOM 2556 O O . ASP A 1 326 ? 5.942 -6.081 -31.424 1.00 89.81 326 ASP A O 1
ATOM 2560 N N . PHE A 1 327 ? 7.503 -4.823 -30.395 1.00 84.44 327 PHE A N 1
ATOM 2561 C CA . PHE A 1 327 ? 7.140 -5.183 -29.025 1.00 84.44 327 PHE A CA 1
ATOM 2562 C C . PHE A 1 327 ? 6.902 -3.944 -28.158 1.00 84.44 327 PHE A C 1
ATOM 2564 O O . PHE A 1 327 ? 7.288 -2.823 -28.514 1.00 84.44 327 PHE A O 1
ATOM 2571 N N . GLY A 1 328 ? 6.288 -4.176 -26.996 1.00 73.44 328 GLY A N 1
ATOM 2572 C CA . GLY A 1 328 ? 6.049 -3.172 -25.965 1.00 73.44 328 GLY A CA 1
ATOM 2573 C C . GLY A 1 328 ? 5.064 -2.059 -26.353 1.00 73.44 328 GLY A C 1
ATOM 2574 O O . GLY A 1 328 ? 4.451 -2.088 -27.429 1.00 73.44 328 GLY A O 1
ATOM 2575 N N . PRO A 1 329 ? 4.903 -1.057 -25.470 1.00 69.75 329 PRO A N 1
ATOM 2576 C CA . PRO A 1 329 ? 4.023 0.082 -25.702 1.00 69.75 329 PRO A CA 1
ATOM 2577 C C . PRO A 1 329 ? 4.329 0.790 -27.024 1.00 69.75 329 PRO A C 1
ATOM 2579 O O . PRO A 1 329 ? 5.486 1.061 -27.356 1.00 69.75 329 PRO A O 1
ATOM 2582 N N . GLY A 1 330 ? 3.282 1.055 -27.809 1.00 73.62 330 GLY A N 1
ATOM 2583 C CA . GLY A 1 330 ? 3.399 1.774 -29.079 1.00 73.62 330 GLY A CA 1
ATOM 2584 C C . GLY A 1 330 ? 4.274 1.090 -30.138 1.00 73.62 330 GLY A C 1
ATOM 2585 O O . GLY A 1 330 ? 4.688 1.759 -31.081 1.00 73.62 330 GLY A O 1
ATOM 2586 N N . SER A 1 331 ? 4.573 -0.214 -30.010 1.00 82.38 331 SER A N 1
ATOM 2587 C CA . SER A 1 331 ? 5.459 -0.941 -30.942 1.00 82.38 331 SER A CA 1
ATOM 2588 C C . SER A 1 331 ? 6.885 -0.364 -31.017 1.00 82.38 331 SER A C 1
ATOM 2590 O O . SER A 1 331 ? 7.557 -0.450 -32.052 1.00 82.38 331 SER A O 1
ATOM 2592 N N . ALA A 1 332 ? 7.360 0.255 -29.932 1.00 83.31 332 ALA A N 1
ATOM 2593 C CA . ALA A 1 332 ? 8.619 1.001 -29.893 1.00 83.31 332 ALA A CA 1
ATOM 2594 C C . ALA A 1 332 ? 9.861 0.159 -29.527 1.00 83.31 332 ALA A C 1
ATOM 2596 O O . ALA A 1 332 ? 10.980 0.685 -29.541 1.00 83.31 332 ALA A O 1
ATOM 2597 N N . PHE A 1 333 ? 9.697 -1.133 -29.225 1.00 88.94 333 PHE A N 1
ATOM 2598 C CA . PHE A 1 333 ? 10.756 -1.988 -28.684 1.00 88.94 333 PHE A CA 1
ATOM 2599 C C . PHE A 1 333 ? 11.055 -3.201 -29.573 1.00 88.94 333 PHE A C 1
ATOM 2601 O O . PHE A 1 333 ? 10.213 -3.638 -30.358 1.00 88.94 333 PHE A O 1
ATOM 2608 N N . HIS A 1 334 ? 12.263 -3.740 -29.416 1.00 92.31 334 HIS A N 1
ATOM 2609 C CA . HIS A 1 334 ? 12.650 -5.096 -29.812 1.00 92.31 334 HIS A CA 1
ATOM 2610 C C . HIS A 1 334 ? 12.710 -5.998 -28.575 1.00 92.31 334 HIS A C 1
ATOM 2612 O O . HIS A 1 334 ? 12.803 -5.492 -27.455 1.00 92.31 334 HIS A O 1
ATOM 2618 N N . GLN A 1 335 ? 12.710 -7.318 -28.762 1.00 94.12 335 GLN A N 1
ATOM 2619 C CA . GLN A 1 335 ? 12.756 -8.284 -27.664 1.00 94.12 335 GLN A CA 1
ATOM 2620 C C . GLN A 1 335 ? 14.084 -9.041 -27.629 1.00 94.12 335 GLN A C 1
ATOM 2622 O O . GLN A 1 335 ? 14.447 -9.724 -28.578 1.00 94.12 335 GLN A O 1
ATOM 2627 N N . LEU A 1 336 ? 14.781 -8.978 -26.502 1.00 95.44 336 LEU A N 1
ATOM 2628 C CA . LEU A 1 336 ? 15.872 -9.869 -26.135 1.00 95.44 336 LEU A CA 1
ATOM 2629 C C . LEU A 1 336 ? 15.302 -11.049 -25.337 1.00 95.44 336 LEU A C 1
ATOM 2631 O O . LEU A 1 336 ? 14.629 -10.855 -24.329 1.00 95.44 336 LEU A O 1
ATOM 2635 N N . SER A 1 337 ? 15.577 -12.268 -25.786 1.00 95.56 337 SER A N 1
ATOM 2636 C CA . SER A 1 337 ? 15.199 -13.505 -25.099 1.00 95.56 337 SER A CA 1
ATOM 2637 C C . SER A 1 337 ? 16.413 -14.069 -24.368 1.00 95.56 337 SER A C 1
ATOM 2639 O O . SER A 1 337 ? 17.468 -14.250 -24.978 1.00 95.56 337 SER A O 1
ATOM 2641 N N . ILE A 1 338 ? 16.265 -14.323 -23.071 1.00 94.19 338 ILE A N 1
ATOM 2642 C CA . ILE A 1 338 ? 17.317 -14.782 -22.160 1.00 94.19 338 ILE A CA 1
ATOM 2643 C C . ILE A 1 338 ? 16.846 -16.096 -21.526 1.00 94.19 338 ILE A C 1
ATOM 2645 O O . ILE A 1 338 ? 16.027 -16.056 -20.607 1.00 94.19 338 ILE A O 1
ATOM 2649 N N . PRO A 1 339 ? 17.327 -17.262 -21.993 1.00 91.94 339 PRO A N 1
ATOM 2650 C CA . PRO A 1 339 ? 17.126 -18.520 -21.282 1.00 91.94 339 PRO A CA 1
ATOM 2651 C C . PRO A 1 339 ? 17.708 -18.402 -19.877 1.00 91.94 339 PRO A C 1
ATOM 2653 O O . PRO A 1 339 ? 18.873 -18.024 -19.716 1.00 91.94 339 PRO A O 1
ATOM 2656 N N . LEU A 1 340 ? 16.890 -18.662 -18.863 1.00 86.69 340 LEU A N 1
ATOM 2657 C CA . LEU A 1 340 ? 17.346 -18.570 -17.490 1.00 86.69 340 LEU A CA 1
ATOM 2658 C C . LEU A 1 340 ? 18.200 -19.798 -17.152 1.00 86.69 340 LEU A C 1
ATOM 2660 O O . LEU A 1 340 ? 17.844 -20.922 -17.503 1.00 86.69 340 LEU A O 1
ATOM 2664 N N . PRO A 1 341 ? 19.352 -19.606 -16.493 1.00 77.44 341 PRO A N 1
ATOM 2665 C CA . PRO A 1 341 ? 20.149 -20.721 -16.014 1.00 77.44 341 PRO A CA 1
ATOM 2666 C C . PRO A 1 341 ? 19.459 -21.369 -14.812 1.00 77.44 341 PRO A C 1
ATOM 2668 O O . PRO A 1 341 ? 18.523 -20.819 -14.239 1.00 77.44 341 PRO A O 1
ATOM 2671 N N . ASN A 1 342 ? 19.959 -22.517 -14.359 1.00 76.75 342 ASN A N 1
ATOM 2672 C CA . ASN A 1 342 ? 19.527 -23.060 -13.076 1.00 76.75 342 ASN A CA 1
ATOM 2673 C C . ASN A 1 342 ? 19.976 -22.125 -11.949 1.00 76.75 342 ASN A C 1
ATOM 2675 O O . ASN A 1 342 ? 21.140 -22.128 -11.576 1.00 76.75 342 ASN A O 1
ATOM 2679 N N . LEU A 1 343 ? 19.051 -21.321 -11.425 1.00 67.19 343 LEU A N 1
ATOM 2680 C CA . LEU A 1 343 ? 19.314 -20.267 -10.441 1.00 67.19 343 LEU A CA 1
ATOM 2681 C C . LEU A 1 343 ? 19.573 -20.793 -9.009 1.00 67.19 343 LEU A C 1
ATOM 2683 O O . LEU A 1 343 ? 19.808 -19.993 -8.102 1.00 67.19 343 LEU A O 1
ATOM 2687 N N . TYR A 1 344 ? 19.548 -22.117 -8.782 1.00 58.38 344 TYR A N 1
ATOM 2688 C CA . TYR A 1 344 ? 19.792 -22.750 -7.472 1.00 58.38 344 TYR A CA 1
ATOM 2689 C C . TYR A 1 344 ? 21.264 -23.087 -7.182 1.00 58.38 344 TYR A C 1
ATOM 2691 O O . TYR A 1 344 ? 21.592 -23.557 -6.092 1.00 58.38 344 TYR A O 1
ATOM 2699 N N . ASN A 1 345 ? 22.182 -22.869 -8.119 1.00 45.81 345 ASN A N 1
ATOM 2700 C CA . ASN A 1 345 ? 23.582 -23.290 -8.000 1.00 45.81 345 ASN A CA 1
ATOM 2701 C C . ASN A 1 345 ? 24.492 -22.270 -7.281 1.00 45.81 345 ASN A C 1
ATOM 2703 O O . ASN A 1 345 ? 25.653 -22.090 -7.643 1.00 45.81 345 ASN A O 1
ATOM 2707 N N . SER A 1 346 ? 24.004 -21.689 -6.182 1.00 44.59 346 SER A N 1
ATOM 2708 C CA . SER A 1 346 ? 24.822 -21.012 -5.164 1.00 44.59 346 SER A CA 1
ATOM 2709 C C . SER A 1 346 ? 24.712 -21.698 -3.793 1.00 44.59 346 SER A C 1
ATOM 2711 O O . SER A 1 346 ? 24.575 -21.072 -2.748 1.00 44.59 346 SER A O 1
ATOM 2713 N N . ALA A 1 347 ? 24.839 -23.026 -3.782 1.00 41.31 347 ALA A N 1
ATOM 2714 C CA . ALA A 1 347 ? 25.251 -23.776 -2.601 1.00 41.31 347 ALA A CA 1
ATOM 2715 C C . ALA A 1 347 ? 26.121 -24.961 -3.028 1.00 41.31 347 ALA A C 1
ATOM 2717 O O . ALA A 1 347 ? 25.617 -26.056 -3.242 1.00 41.31 347 ALA A O 1
ATOM 2718 N N . LEU A 1 348 ? 27.420 -24.709 -3.206 1.00 32.91 348 LEU A N 1
ATOM 2719 C CA . LEU A 1 348 ? 28.539 -25.516 -2.703 1.00 32.91 348 LEU A CA 1
ATOM 2720 C C . LEU A 1 348 ? 29.840 -24.848 -3.176 1.00 32.91 348 LEU A C 1
ATOM 2722 O O . LEU A 1 348 ? 30.110 -24.769 -4.371 1.00 32.91 348 LEU A O 1
ATOM 2726 N N . ASN A 1 349 ? 30.636 -24.360 -2.222 1.00 34.56 349 ASN A N 1
ATOM 2727 C CA . ASN A 1 349 ? 32.022 -23.972 -2.475 1.00 34.56 349 ASN A CA 1
ATOM 2728 C C . ASN A 1 349 ? 32.778 -25.172 -3.071 1.00 34.56 349 ASN A C 1
ATOM 2730 O O . ASN A 1 349 ? 32.684 -26.274 -2.522 1.00 34.56 349 ASN A O 1
ATOM 2734 N N . GLN A 1 350 ? 33.552 -24.945 -4.133 1.00 36.16 350 GLN A N 1
ATOM 2735 C CA . GLN A 1 350 ? 34.746 -25.746 -4.413 1.00 36.16 350 GLN A CA 1
ATOM 2736 C C . GLN A 1 350 ? 35.982 -24.955 -4.014 1.00 36.16 350 GLN A C 1
ATOM 2738 O O . GLN A 1 350 ? 36.032 -23.750 -4.355 1.00 36.16 350 GLN A O 1
#

Radius of gyration: 30.79 Å; chains: 1; bounding box: 83×48×90 Å

Foldseek 3Di:
DDDDFADCPDPVSVVVNVPDDDDDDDPPDDQQFDKDDPDPVQDFDDDPPDDPVPGHTPIDGHDDFFKDKDKDWDWRDDPPPDDIDTDIDIDIDTDDDAAWDWAFPVVHAAAAEDEEQKGKTKIFTAPQFPWKKKAKEWDDCCQACLQQLAQQNYFKHWWAWDPPVQPSDDDPPTDTQQQQPPPDTGSIDGRHMDTWAWDCDDPVRDDPGHTMTMGMGGPFDQWGKMKMKMKTDGPQFDSRNPDDCVVRRIDIDIHMYTTRYDPWHKAWPPPRYPPDDDFLQDKTKIWTFCVLDDPVDDQVVSLVVDWDDDPNHTDDCPPKGKAPFQDGRPSGTIIIIHRDHGNPPPPDDD